Protein AF-A0A1I3RNN0-F1 (afdb_monomer)

InterPro domains:
  IPR003838 ABC3 transporter permease, C-terminal [PF02687] (169-280)
  IPR050250 Macrolide Exporter MacB [PTHR30572] (70-287)

Secondary structure (DSSP, 8-state):
----------HHHHHHHHHHHHGGGHHHHHHHHHHHHHHHHHHHHHHHHHHHHHHHHHHHHHHT-SSEEEETTEEEE----PPP-TT-TTGGGS----HHHHHHHH---S--S-------TTTHHHHHHHHHHHH-SS-GGG-----HHHHHHHHHHHHHHHHHHHHHHHHHHHHHHHHHHHHHHHHHHHHTHHHHHHHHHTT--HHHHHHHHHHHHHHHHHHHHHHHHHHHHHHHHHHHHHTT------HHHHHHHHHHHHHHHHHHHHHHHHHHHT--GGGGTTT-

Sequence (288 aa):
MNSLVPARLRPRDVARVGAAGLRARTSRVVMSALGIAIGIATMISVIGISASGQEQLLRQLDQLGTNLLRVGERWFTVTGILASLPLAPEIDRAALIGFPAARERLGFDGHPTTVYERSSEETVEQVRGMLARTVSPERPHEIAVSRPSDALVARAAAAGTFTNLLLGLGAVALLVGGVGVANTMVISVLERRKEIGLRRALGATRGQIRIQFLTESLLLSVLGGVAGLALGTLVTTGYALSRGWPPTVPTWVLASALAATLAVGAIAGIYPAIRASRLAPTVALAAS

Structure (mmCIF, N/CA/C/O backbone):
data_AF-A0A1I3RNN0-F1
#
_entry.id   AF-A0A1I3RNN0-F1
#
loop_
_atom_site.group_PDB
_atom_site.id
_atom_site.type_symbol
_atom_site.label_atom_id
_atom_site.label_alt_id
_atom_site.label_comp_id
_atom_site.label_asym_id
_atom_site.label_entity_id
_ato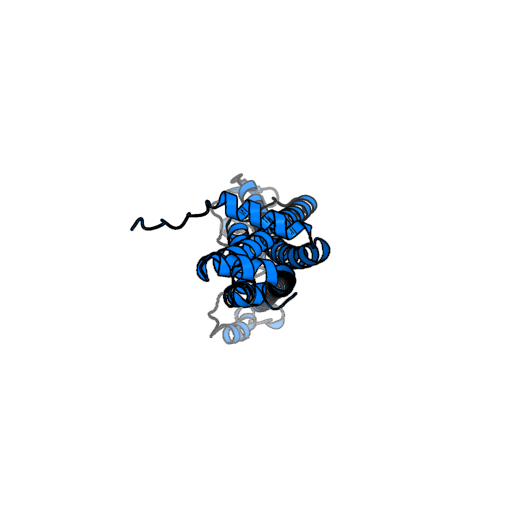m_site.label_seq_id
_atom_site.pdbx_PDB_ins_code
_atom_site.Cartn_x
_atom_site.Cartn_y
_atom_site.Cartn_z
_atom_site.occupancy
_atom_site.B_iso_or_equiv
_atom_site.auth_seq_id
_atom_site.auth_comp_id
_atom_site.auth_asym_id
_atom_site.auth_atom_id
_atom_site.pdbx_PDB_model_num
ATOM 1 N N . MET A 1 1 ? -36.900 -23.599 34.677 1.00 38.97 1 MET A N 1
ATOM 2 C CA . MET A 1 1 ? -35.725 -22.703 34.573 1.00 38.97 1 MET A CA 1
ATOM 3 C C . MET A 1 1 ? -35.471 -22.439 33.093 1.00 38.97 1 MET A C 1
ATOM 5 O O . MET A 1 1 ? -34.849 -23.263 32.441 1.00 38.97 1 MET A O 1
ATOM 9 N N . ASN A 1 2 ? -36.029 -21.358 32.535 1.00 42.91 2 ASN A N 1
ATOM 10 C CA . ASN A 1 2 ? -35.852 -21.028 31.116 1.00 42.91 2 ASN A CA 1
ATOM 11 C C . ASN A 1 2 ? -34.465 -20.416 30.904 1.00 42.91 2 ASN A C 1
ATOM 13 O O . ASN A 1 2 ? -34.183 -19.318 31.380 1.00 42.91 2 ASN A O 1
ATOM 17 N N . SER A 1 3 ? -33.598 -21.137 30.198 1.00 47.94 3 SER A N 1
ATOM 18 C CA . SER A 1 3 ? -32.304 -20.645 29.738 1.00 47.94 3 SER A CA 1
ATOM 19 C C . SER A 1 3 ? -32.516 -19.471 28.780 1.00 47.94 3 SER A C 1
ATOM 21 O O . SER A 1 3 ? -32.981 -19.658 27.654 1.00 47.94 3 SER A O 1
ATOM 23 N N . LEU A 1 4 ? -32.190 -18.257 29.223 1.00 48.03 4 LEU A N 1
ATOM 24 C CA . LEU A 1 4 ? -32.168 -17.076 28.367 1.00 48.03 4 LEU A CA 1
ATOM 25 C C . LEU A 1 4 ? -31.078 -17.265 27.304 1.00 48.03 4 LEU A C 1
ATOM 27 O O . LEU A 1 4 ? -29.883 -17.228 27.596 1.00 48.03 4 LEU A O 1
ATOM 31 N N . VAL A 1 5 ? -31.502 -17.511 26.065 1.00 50.91 5 VAL A N 1
ATOM 32 C CA . VAL A 1 5 ? -30.620 -17.606 24.899 1.00 50.91 5 VAL A CA 1
ATOM 33 C C . VAL A 1 5 ? -29.995 -16.225 24.660 1.00 50.91 5 VAL A C 1
ATOM 35 O O . VAL A 1 5 ? -30.732 -15.244 24.539 1.00 50.91 5 VAL A O 1
ATOM 38 N N . PRO A 1 6 ? -28.657 -16.095 24.589 1.00 52.91 6 PRO A N 1
ATOM 39 C CA . PRO A 1 6 ? -28.023 -14.804 24.367 1.00 52.91 6 PRO A CA 1
ATOM 40 C C . PRO A 1 6 ? -28.416 -14.258 22.991 1.00 52.91 6 PRO A C 1
ATOM 42 O O . PRO A 1 6 ? -28.177 -14.896 21.962 1.00 52.91 6 PRO A O 1
ATOM 45 N N . ALA A 1 7 ? -29.006 -13.062 22.975 1.00 55.00 7 ALA A N 1
ATOM 46 C CA . ALA A 1 7 ? -29.372 -12.357 21.754 1.00 55.00 7 ALA A CA 1
ATOM 47 C C . ALA A 1 7 ? -28.123 -12.138 20.882 1.00 55.00 7 ALA A C 1
ATOM 49 O O . ALA A 1 7 ? -27.203 -11.396 21.239 1.00 55.00 7 ALA A O 1
ATOM 50 N N . ARG A 1 8 ? -28.068 -12.823 19.735 1.00 60.69 8 ARG A N 1
ATOM 51 C CA . ARG A 1 8 ? -27.019 -12.636 18.730 1.00 60.69 8 ARG A CA 1
ATOM 52 C C . ARG A 1 8 ? -27.305 -11.333 17.987 1.00 60.69 8 ARG A C 1
ATOM 54 O O . ARG A 1 8 ? -28.270 -11.251 17.233 1.00 60.69 8 ARG A O 1
ATOM 61 N N . LEU A 1 9 ? -26.480 -10.313 18.212 1.00 54.66 9 LEU A N 1
ATOM 62 C CA . LEU A 1 9 ? -26.554 -9.052 17.471 1.00 54.66 9 LEU A CA 1
ATOM 63 C C . LEU A 1 9 ? -26.269 -9.321 15.988 1.00 54.66 9 LEU A C 1
ATOM 65 O O . LEU A 1 9 ? -25.258 -9.945 15.655 1.00 54.66 9 LEU A O 1
ATOM 69 N N . ARG A 1 10 ? -27.153 -8.866 15.093 1.00 67.81 10 ARG A N 1
ATOM 70 C CA . ARG A 1 10 ? -26.927 -8.994 13.649 1.00 67.81 10 ARG A CA 1
ATOM 71 C C . ARG A 1 10 ? -25.776 -8.060 13.239 1.00 67.81 10 ARG A C 1
ATOM 73 O O . ARG A 1 10 ? -25.676 -6.960 13.782 1.00 67.81 10 ARG A O 1
ATOM 80 N N . PRO A 1 11 ? -24.939 -8.421 12.246 1.00 58.56 11 PRO A N 1
ATOM 81 C CA . PRO A 1 11 ? -23.804 -7.593 11.810 1.00 58.56 11 PRO A CA 1
ATOM 82 C C . PRO A 1 11 ? -24.193 -6.150 11.446 1.00 58.56 11 PRO A C 1
ATOM 84 O O . PRO A 1 11 ? -23.446 -5.208 11.705 1.00 58.56 11 PRO A O 1
ATOM 87 N N . ARG A 1 12 ? -25.405 -5.969 10.901 1.00 65.44 12 ARG A N 1
ATOM 88 C CA . ARG A 1 12 ? -25.975 -4.656 10.570 1.00 65.44 12 ARG A CA 1
ATOM 89 C C . ARG A 1 12 ? -26.273 -3.795 11.803 1.00 65.44 12 ARG A C 1
ATOM 91 O O . ARG A 1 12 ? -26.074 -2.586 11.738 1.00 65.44 12 ARG A O 1
ATOM 98 N N . ASP A 1 13 ? -26.683 -4.394 12.919 1.00 59.12 13 ASP A N 1
ATOM 99 C CA . ASP A 1 13 ? -26.977 -3.665 14.160 1.00 59.12 13 ASP A CA 1
ATOM 100 C C . ASP A 1 13 ? -25.682 -3.190 14.827 1.00 59.12 13 ASP A C 1
ATOM 102 O O . ASP A 1 13 ? -25.599 -2.058 15.301 1.00 59.12 13 ASP A O 1
ATOM 106 N N . VAL A 1 14 ? -24.625 -4.007 14.768 1.00 61.50 14 VAL A N 1
ATOM 107 C CA . VAL A 1 14 ? -23.288 -3.634 15.254 1.00 61.50 14 VAL A CA 1
ATOM 108 C C . VAL A 1 14 ? -22.705 -2.483 14.425 1.00 61.50 14 VAL A C 1
ATOM 110 O O . VAL A 1 14 ? -22.178 -1.527 14.994 1.00 61.50 14 VAL A O 1
ATOM 113 N N . ALA A 1 15 ? -22.867 -2.517 13.097 1.00 62.06 15 ALA A N 1
ATOM 114 C CA . ALA A 1 15 ? -22.421 -1.438 12.215 1.00 62.06 15 ALA A CA 1
ATOM 115 C C . ALA A 1 15 ? -23.160 -0.112 12.477 1.00 62.06 15 ALA A C 1
ATOM 117 O O . ALA A 1 15 ? -22.536 0.949 12.543 1.00 62.06 15 ALA A O 1
ATOM 118 N N . ARG A 1 16 ? -24.484 -0.165 12.683 1.00 61.66 16 ARG A N 1
ATOM 119 C CA . ARG A 1 16 ? -25.310 1.025 12.953 1.00 61.66 16 ARG A CA 1
ATOM 120 C C . ARG A 1 16 ? -24.986 1.656 14.309 1.00 61.66 16 ARG A C 1
ATOM 122 O O . ARG A 1 16 ? -24.914 2.878 14.413 1.00 61.66 16 ARG A O 1
ATOM 129 N N . VAL A 1 17 ? -24.744 0.830 15.329 1.00 57.47 17 VAL A N 1
ATOM 130 C CA . VAL A 1 17 ? -24.348 1.286 16.671 1.00 57.47 17 VAL A CA 1
ATOM 131 C C . VAL A 1 17 ? -22.925 1.855 16.669 1.00 57.47 17 VAL A C 1
ATOM 133 O O . VAL A 1 17 ? -22.689 2.881 17.307 1.00 57.47 17 VAL A O 1
ATOM 136 N N . GLY A 1 18 ? -21.998 1.260 15.910 1.00 54.81 18 GLY A N 1
ATOM 137 C CA . GLY A 1 18 ? -20.637 1.784 15.757 1.00 54.81 18 GLY A CA 1
ATOM 138 C C . GLY A 1 18 ? -20.597 3.153 15.068 1.00 54.81 18 GLY A C 1
ATOM 139 O O . GLY A 1 18 ? -19.879 4.047 15.510 1.00 54.81 18 GLY A O 1
ATOM 140 N N . ALA A 1 19 ? -21.442 3.371 14.054 1.00 60.31 19 ALA A N 1
ATOM 141 C CA . ALA A 1 19 ? -21.542 4.655 13.356 1.00 60.31 19 ALA A CA 1
ATOM 142 C C . ALA A 1 19 ? -22.041 5.809 14.252 1.00 60.31 19 ALA A C 1
ATOM 144 O O . ALA A 1 19 ? -21.630 6.957 14.072 1.00 60.31 19 ALA A O 1
ATOM 145 N N . ALA A 1 20 ? -22.892 5.521 15.244 1.00 55.16 20 ALA A N 1
ATOM 146 C CA . ALA A 1 20 ? -23.376 6.527 16.191 1.00 55.16 20 ALA A CA 1
ATOM 147 C C . ALA A 1 20 ? -22.270 7.030 17.141 1.00 55.16 20 ALA A C 1
ATOM 149 O O . ALA A 1 20 ? -22.260 8.207 17.496 1.00 55.16 20 ALA A O 1
ATOM 150 N N . GLY A 1 21 ? -21.300 6.177 17.498 1.00 52.88 21 GLY A N 1
ATOM 151 C CA . GLY A 1 21 ? -20.154 6.552 18.339 1.00 52.88 21 GLY A CA 1
ATOM 152 C C . GLY A 1 21 ? -19.175 7.525 17.668 1.00 52.88 21 GLY A C 1
ATOM 153 O O . GLY A 1 21 ? -18.476 8.270 18.352 1.00 52.88 21 GLY A O 1
ATOM 154 N N . LEU A 1 22 ? -19.162 7.573 16.331 1.00 57.84 22 LEU A N 1
ATOM 155 C CA . LEU A 1 22 ? -18.221 8.380 15.544 1.00 57.84 22 LEU A CA 1
ATOM 156 C C . LEU A 1 22 ? -18.565 9.872 15.509 1.00 57.84 22 LEU A C 1
ATOM 158 O O . LEU A 1 22 ? -17.667 10.714 15.467 1.00 57.84 22 LEU A O 1
ATOM 162 N N . ARG A 1 23 ? -19.856 10.217 15.563 1.00 57.78 23 ARG A N 1
ATOM 163 C CA . ARG A 1 23 ? -20.327 11.606 15.408 1.00 57.78 23 ARG A CA 1
ATOM 164 C C . ARG A 1 23 ? -19.990 12.518 16.585 1.00 57.78 23 ARG A C 1
ATOM 166 O O . ARG A 1 23 ? -19.973 13.730 16.416 1.00 57.78 23 ARG A O 1
ATOM 173 N N . ALA A 1 24 ? -19.678 11.962 17.752 1.00 54.44 24 ALA A N 1
ATOM 174 C CA . ALA A 1 24 ? -19.327 12.766 18.917 1.00 54.44 24 ALA A CA 1
ATOM 175 C C . ALA A 1 24 ? -17.913 13.379 18.824 1.00 54.44 24 ALA A C 1
ATOM 177 O O . ALA A 1 24 ? -17.597 14.259 19.623 1.00 54.44 24 ALA A O 1
ATOM 178 N N . ARG A 1 25 ? -17.033 12.907 17.910 1.00 64.31 25 ARG A N 1
ATOM 179 C CA . ARG A 1 25 ? -15.594 13.279 17.870 1.00 64.31 25 ARG A CA 1
ATOM 180 C C . ARG A 1 25 ? -14.975 13.342 16.486 1.00 64.31 25 ARG A C 1
ATOM 182 O O . ARG A 1 25 ? -13.910 12.770 16.231 1.00 64.31 25 ARG A O 1
ATOM 189 N N . THR A 1 26 ? -15.616 14.107 15.620 1.00 72.12 26 THR A N 1
ATOM 190 C CA . THR A 1 26 ? -15.237 14.262 14.216 1.00 72.12 26 THR A CA 1
ATOM 191 C C . THR A 1 26 ? -13.752 14.589 14.028 1.00 72.12 26 THR A C 1
ATOM 193 O O . THR A 1 26 ? -13.093 13.918 13.244 1.00 72.12 26 THR A O 1
ATOM 196 N N . SER A 1 27 ? -13.167 15.511 14.800 1.00 77.62 27 SER A N 1
ATOM 197 C CA . SER A 1 27 ? -11.781 15.961 14.573 1.00 77.62 27 SER A CA 1
ATOM 198 C C . SER A 1 27 ? -10.731 14.852 14.736 1.00 77.62 27 SER A C 1
ATOM 200 O O . SER A 1 27 ? -9.813 14.743 13.931 1.00 77.62 27 SER A O 1
ATOM 202 N N . ARG A 1 28 ? -10.866 13.984 15.748 1.00 81.62 28 ARG A N 1
ATOM 203 C CA . ARG A 1 28 ? -9.895 12.896 16.006 1.00 81.62 28 ARG A CA 1
ATOM 204 C C . ARG A 1 28 ? -10.067 11.724 15.046 1.00 81.62 28 ARG A C 1
ATOM 206 O O . ARG A 1 28 ? -9.084 11.134 14.594 1.00 81.62 28 ARG A O 1
ATOM 213 N N . VAL A 1 29 ? -11.324 11.422 14.726 1.00 81.31 29 VAL A N 1
ATOM 214 C CA . VAL A 1 29 ? -11.683 10.413 13.728 1.00 81.31 29 VAL A CA 1
ATOM 215 C C . VAL A 1 29 ? -11.120 10.806 12.367 1.00 81.31 29 VAL A C 1
ATOM 217 O O . VAL A 1 29 ? -10.478 9.982 11.724 1.00 81.31 29 VAL A O 1
ATOM 220 N N . VAL A 1 30 ? -11.277 12.075 11.978 1.00 84.75 30 VAL A N 1
ATOM 221 C CA . VAL A 1 30 ? -10.728 12.614 10.730 1.00 84.75 30 VAL A CA 1
ATOM 222 C C . VAL A 1 30 ? -9.208 12.492 10.706 1.00 84.75 30 VAL A C 1
ATOM 224 O O . VAL A 1 30 ? -8.689 11.931 9.752 1.00 84.75 30 VAL A O 1
ATOM 227 N N . MET A 1 31 ? -8.495 12.910 11.758 1.00 85.50 31 MET A N 1
ATOM 228 C CA . MET A 1 31 ? -7.025 12.809 11.799 1.00 85.50 31 MET A CA 1
ATOM 229 C C . MET A 1 31 ? -6.520 11.366 11.644 1.00 85.50 31 MET A C 1
ATOM 231 O O . MET A 1 31 ? -5.580 11.110 10.896 1.00 85.50 31 MET A O 1
ATOM 235 N N . SER A 1 32 ? -7.169 10.411 12.315 1.00 87.75 32 SER A N 1
ATOM 236 C CA . SER A 1 32 ? -6.792 8.992 12.240 1.00 87.75 32 SER A CA 1
ATOM 237 C C . SER A 1 32 ? -7.094 8.398 10.861 1.00 87.75 32 SER A C 1
ATOM 239 O O . SER A 1 32 ? -6.265 7.692 10.286 1.00 87.75 32 SER A O 1
ATOM 241 N N . ALA A 1 33 ? -8.267 8.721 10.308 1.00 89.19 33 ALA A N 1
ATOM 242 C CA . ALA A 1 33 ? -8.666 8.304 8.970 1.00 89.19 33 ALA A CA 1
ATOM 243 C C . ALA A 1 33 ? -7.753 8.905 7.893 1.00 89.19 33 ALA A C 1
ATOM 245 O O . ALA A 1 33 ? -7.438 8.213 6.930 1.00 89.19 33 ALA A O 1
ATOM 246 N N . LEU A 1 34 ? -7.281 10.143 8.078 1.00 90.81 34 LEU A N 1
ATOM 247 C CA . LEU A 1 34 ? -6.359 10.813 7.163 1.00 90.81 34 LEU A CA 1
ATOM 248 C C . LEU A 1 34 ? -5.018 10.075 7.081 1.00 90.81 34 LEU A C 1
ATOM 250 O O . LEU A 1 34 ? -4.527 9.837 5.984 1.00 90.81 34 LEU A O 1
ATOM 254 N N . GLY A 1 35 ? -4.452 9.659 8.221 1.00 91.75 35 GLY A N 1
ATOM 255 C CA . GLY A 1 35 ? -3.200 8.891 8.246 1.00 91.75 35 GLY A CA 1
ATOM 256 C C . GLY A 1 35 ? -3.310 7.563 7.492 1.00 91.75 35 GLY A C 1
ATOM 257 O O . GLY A 1 35 ? -2.462 7.248 6.657 1.00 91.75 35 GLY A O 1
ATOM 258 N N . ILE A 1 36 ? -4.407 6.828 7.711 1.00 95.00 36 ILE A N 1
ATOM 259 C CA . ILE A 1 36 ? -4.695 5.589 6.970 1.00 95.00 36 ILE A CA 1
ATOM 260 C C . ILE A 1 36 ? -4.871 5.886 5.476 1.00 95.00 36 ILE A C 1
ATOM 262 O O . ILE A 1 36 ? -4.270 5.211 4.641 1.00 95.00 36 ILE A O 1
ATOM 266 N N . ALA A 1 37 ? -5.660 6.908 5.139 1.00 95.75 37 ALA A N 1
ATOM 267 C CA . ALA A 1 37 ? -5.951 7.270 3.760 1.00 95.75 37 ALA A CA 1
ATOM 268 C C . ALA A 1 37 ? -4.683 7.657 2.992 1.00 95.75 37 ALA A C 1
ATOM 270 O O . ALA A 1 37 ? -4.477 7.171 1.885 1.00 95.75 37 ALA A O 1
ATOM 271 N N . ILE A 1 38 ? -3.808 8.472 3.589 1.00 95.00 38 ILE A N 1
ATOM 272 C CA . ILE A 1 38 ? -2.539 8.894 2.983 1.00 95.00 38 ILE A CA 1
ATOM 273 C C . ILE A 1 38 ? -1.614 7.691 2.781 1.00 95.00 38 ILE A C 1
ATOM 275 O O . ILE A 1 38 ? -1.051 7.531 1.697 1.00 95.00 38 ILE A O 1
ATOM 279 N N . GLY A 1 39 ? -1.479 6.819 3.787 1.00 95.38 39 GLY A N 1
ATOM 280 C CA . GLY A 1 39 ? -0.629 5.631 3.683 1.00 95.38 39 GLY A CA 1
ATOM 281 C C . GLY A 1 39 ? -1.069 4.683 2.565 1.00 95.38 39 GLY A C 1
ATOM 282 O O . GLY A 1 39 ? -0.257 4.284 1.729 1.00 95.38 39 GLY A O 1
ATOM 283 N N . ILE A 1 40 ? -2.372 4.400 2.483 1.00 96.69 40 ILE A N 1
ATOM 284 C CA . ILE A 1 40 ? -2.952 3.579 1.412 1.00 96.69 40 ILE A CA 1
ATOM 285 C C . ILE A 1 40 ? -2.850 4.262 0.045 1.00 96.69 40 ILE A C 1
ATOM 287 O O . ILE A 1 40 ? -2.448 3.619 -0.925 1.00 96.69 40 ILE A O 1
ATOM 291 N N . ALA A 1 41 ? -3.164 5.557 -0.042 1.00 96.56 41 ALA A N 1
ATOM 292 C CA . ALA A 1 41 ? -3.080 6.305 -1.292 1.00 96.56 41 ALA A CA 1
ATOM 293 C C . ALA A 1 41 ? -1.651 6.310 -1.848 1.00 96.56 41 ALA A C 1
ATOM 295 O O . ALA A 1 41 ? -1.466 6.152 -3.054 1.00 96.56 41 ALA A O 1
ATOM 296 N N . THR A 1 42 ? -0.650 6.426 -0.970 1.00 95.75 42 THR A N 1
ATOM 297 C CA . THR A 1 42 ? 0.772 6.358 -1.333 1.00 95.75 42 THR A CA 1
ATOM 298 C C . THR A 1 42 ? 1.105 5.001 -1.942 1.00 95.75 42 THR A C 1
ATOM 300 O O . THR A 1 42 ? 1.630 4.941 -3.050 1.00 95.75 42 THR A O 1
ATOM 303 N N . MET A 1 43 ? 0.735 3.907 -1.271 1.00 94.44 43 MET A N 1
ATOM 304 C CA . MET A 1 43 ? 1.007 2.554 -1.760 1.00 94.44 43 MET A CA 1
ATOM 305 C C . MET A 1 43 ? 0.367 2.290 -3.131 1.00 94.44 43 MET A C 1
ATOM 307 O O . MET A 1 43 ? 1.030 1.788 -4.039 1.00 94.44 43 MET A O 1
ATOM 311 N N . ILE A 1 44 ? -0.904 2.668 -3.297 1.00 95.62 44 ILE A N 1
ATOM 312 C CA . ILE A 1 44 ? -1.629 2.501 -4.563 1.00 95.62 44 ILE A CA 1
ATOM 313 C C . ILE A 1 44 ? -0.997 3.346 -5.664 1.00 95.62 44 ILE A C 1
ATOM 315 O O . ILE A 1 44 ? -0.800 2.839 -6.763 1.00 95.62 44 ILE A O 1
ATOM 319 N N . SER A 1 45 ? -0.646 4.601 -5.370 1.00 94.62 45 SER A N 1
ATOM 320 C CA . SER A 1 45 ? -0.061 5.508 -6.362 1.00 94.62 45 SER A CA 1
ATOM 321 C C . SER A 1 45 ? 1.283 5.000 -6.866 1.00 94.62 45 SER A C 1
ATOM 323 O O . SER A 1 45 ? 1.510 4.958 -8.069 1.00 94.62 45 SER A O 1
ATOM 325 N N . VAL A 1 46 ? 2.157 4.547 -5.966 1.00 92.31 46 VAL A N 1
ATOM 326 C CA . VAL A 1 46 ? 3.485 4.034 -6.332 1.00 92.31 46 VAL A CA 1
ATOM 327 C C . VAL A 1 46 ? 3.372 2.821 -7.254 1.00 92.31 46 VAL A C 1
ATOM 329 O O . VAL A 1 46 ? 3.988 2.788 -8.319 1.00 92.31 46 VAL A O 1
ATOM 332 N N . ILE A 1 47 ? 2.560 1.832 -6.872 1.00 91.69 47 ILE A N 1
ATOM 333 C CA . ILE A 1 47 ? 2.450 0.586 -7.639 1.00 91.69 47 ILE A CA 1
ATOM 334 C C . ILE A 1 47 ? 1.633 0.803 -8.919 1.00 91.69 47 ILE A C 1
ATOM 336 O O . ILE A 1 47 ? 2.002 0.302 -9.977 1.00 91.69 47 ILE A O 1
ATOM 340 N N . GLY A 1 48 ? 0.549 1.574 -8.848 1.00 91.44 48 GLY A N 1
ATOM 341 C CA . GLY A 1 48 ? -0.327 1.853 -9.982 1.00 91.44 48 GLY A CA 1
ATOM 342 C C . GLY A 1 48 ? 0.343 2.694 -11.069 1.00 91.44 48 GLY A C 1
ATOM 343 O O . GLY A 1 48 ? 0.184 2.398 -12.252 1.00 91.44 48 GLY A O 1
ATOM 344 N N . ILE A 1 49 ? 1.155 3.694 -10.703 1.00 89.50 49 ILE A N 1
ATOM 345 C CA . ILE A 1 49 ? 1.934 4.471 -11.681 1.00 89.50 49 ILE A CA 1
ATOM 346 C C . ILE A 1 49 ? 2.968 3.574 -12.372 1.00 89.50 49 ILE A C 1
ATOM 348 O O . ILE A 1 49 ? 3.109 3.637 -13.593 1.00 89.50 49 ILE A O 1
ATOM 352 N N . SER A 1 50 ? 3.648 2.707 -11.613 1.00 86.75 50 SER A N 1
ATOM 353 C CA . SER A 1 50 ? 4.602 1.738 -12.166 1.00 86.75 50 SER A CA 1
ATOM 354 C C . SER A 1 50 ? 3.926 0.768 -13.148 1.00 86.75 50 SER A C 1
ATOM 356 O O . SER A 1 50 ? 4.381 0.617 -14.282 1.00 86.75 50 SER A O 1
ATOM 358 N N . ALA A 1 51 ? 2.780 0.195 -12.762 1.00 87.94 51 ALA A N 1
ATOM 359 C CA . ALA A 1 51 ? 1.996 -0.707 -13.607 1.00 87.94 51 ALA A CA 1
ATOM 360 C C . ALA A 1 51 ? 1.471 -0.016 -14.878 1.00 87.94 51 ALA A C 1
ATOM 362 O O . ALA A 1 51 ? 1.556 -0.573 -15.968 1.00 87.94 51 ALA A O 1
ATOM 363 N N . SER A 1 52 ? 0.992 1.226 -14.760 1.00 86.88 52 SER A N 1
ATOM 364 C CA . SER A 1 52 ? 0.527 2.023 -15.906 1.00 86.88 52 SER A CA 1
ATOM 365 C C . SER A 1 52 ? 1.653 2.301 -16.911 1.00 86.88 52 SER A C 1
ATOM 367 O O . SER A 1 52 ? 1.426 2.276 -18.120 1.00 86.88 52 SER A O 1
ATOM 369 N N . GLY A 1 53 ? 2.879 2.533 -16.429 1.00 83.31 53 GLY A N 1
ATOM 370 C CA . GLY A 1 53 ? 4.053 2.700 -17.289 1.00 83.31 53 GLY A CA 1
ATOM 371 C C . GLY A 1 53 ? 4.433 1.419 -18.040 1.00 83.31 53 GLY A C 1
ATOM 372 O O . GLY A 1 53 ? 4.784 1.482 -19.217 1.00 83.31 53 GLY A O 1
ATOM 373 N N . GLN A 1 54 ? 4.322 0.257 -17.391 1.00 82.69 54 GLN A N 1
ATOM 374 C CA . GLN A 1 54 ? 4.556 -1.045 -18.028 1.00 82.69 54 GLN A CA 1
ATOM 375 C C . GLN A 1 54 ? 3.494 -1.363 -19.088 1.00 82.69 54 GLN A C 1
ATOM 377 O O . GLN A 1 54 ? 3.831 -1.771 -20.194 1.00 82.69 54 GLN A O 1
ATOM 382 N N . GLU A 1 55 ? 2.221 -1.112 -18.792 1.00 83.56 55 GLU A N 1
ATOM 383 C CA . GLU A 1 55 ? 1.120 -1.290 -19.746 1.00 83.56 55 GLU A CA 1
ATOM 384 C C . GLU A 1 55 ? 1.257 -0.399 -20.983 1.00 83.56 55 GLU A C 1
ATOM 386 O O . GLU A 1 55 ? 0.970 -0.837 -22.095 1.00 83.56 55 GLU A O 1
ATOM 391 N N . GLN A 1 56 ? 1.744 0.837 -20.831 1.00 85.56 56 GLN A N 1
ATOM 392 C CA . GLN A 1 56 ? 2.030 1.691 -21.987 1.00 85.56 56 GLN A CA 1
ATOM 393 C C . GLN A 1 56 ? 3.059 1.051 -22.921 1.00 85.56 56 GLN A C 1
ATOM 395 O O . GLN A 1 56 ? 2.897 1.103 -24.140 1.00 85.56 56 GLN A O 1
ATOM 400 N N . LEU A 1 57 ? 4.114 0.463 -22.352 1.00 79.50 57 LEU A N 1
ATOM 401 C CA . LEU A 1 57 ? 5.141 -0.231 -23.120 1.00 79.5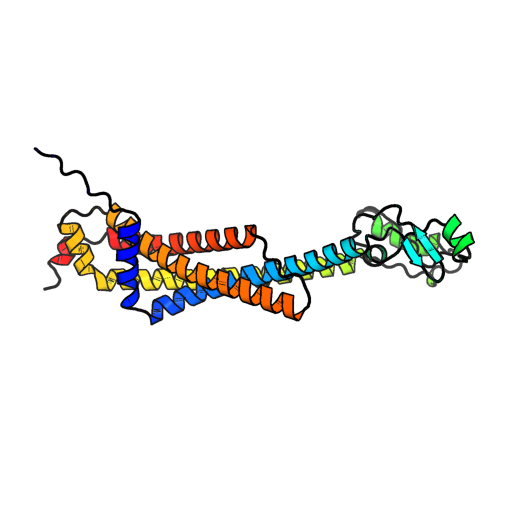0 57 LEU A CA 1
ATOM 402 C C . LEU A 1 57 ? 4.540 -1.430 -23.861 1.00 79.50 57 LEU A C 1
ATOM 404 O O . LEU A 1 57 ? 4.759 -1.572 -25.058 1.00 79.50 57 LEU A O 1
ATOM 408 N N . LEU A 1 58 ? 3.737 -2.249 -23.177 1.00 79.19 58 LEU A N 1
ATOM 409 C CA . LEU A 1 58 ? 3.069 -3.401 -23.788 1.00 79.19 58 LEU A CA 1
ATOM 410 C C . LEU A 1 58 ? 2.143 -2.983 -24.936 1.00 79.19 58 LEU A C 1
ATOM 412 O O . LEU A 1 58 ? 2.212 -3.553 -26.018 1.00 79.19 58 LEU A O 1
ATOM 416 N N . ARG A 1 59 ? 1.351 -1.920 -24.760 1.00 80.06 59 ARG A N 1
ATOM 417 C CA . ARG A 1 59 ? 0.491 -1.397 -25.833 1.00 80.06 59 ARG A CA 1
ATOM 418 C C . ARG A 1 59 ? 1.274 -0.877 -27.029 1.00 80.06 59 ARG A C 1
ATOM 420 O O . ARG A 1 59 ? 0.817 -1.030 -28.157 1.00 80.06 59 ARG A O 1
ATOM 427 N N . GLN A 1 60 ? 2.429 -0.252 -26.800 1.00 75.31 60 GLN A N 1
ATOM 428 C CA . GLN A 1 60 ? 3.315 0.146 -27.894 1.00 75.31 60 GLN A CA 1
ATOM 429 C C . GLN A 1 60 ? 3.824 -1.073 -28.667 1.00 75.31 60 GLN A C 1
ATOM 431 O O . GLN A 1 60 ? 3.898 -1.009 -29.890 1.00 75.31 60 GLN A O 1
ATOM 436 N N . LEU A 1 61 ? 4.119 -2.181 -27.981 1.00 68.44 61 LEU A N 1
ATOM 437 C CA . LEU A 1 61 ? 4.509 -3.436 -28.626 1.00 68.44 61 LEU A CA 1
ATOM 438 C C . LEU A 1 61 ? 3.353 -4.053 -29.429 1.00 68.44 61 LEU A C 1
ATOM 440 O O . LEU A 1 61 ? 3.558 -4.430 -30.579 1.00 68.44 61 LEU A O 1
ATOM 444 N N . ASP A 1 62 ? 2.134 -4.078 -28.886 1.00 70.69 62 ASP A N 1
ATOM 445 C CA . ASP A 1 62 ? 0.954 -4.623 -29.577 1.00 70.69 62 ASP A CA 1
ATOM 446 C C . ASP A 1 62 ? 0.560 -3.805 -30.821 1.00 70.69 62 ASP A C 1
ATOM 448 O O . ASP A 1 62 ? 0.143 -4.356 -31.842 1.00 70.69 62 ASP A O 1
ATOM 452 N N . GLN A 1 63 ? 0.721 -2.478 -30.773 1.00 69.38 63 GLN A N 1
ATOM 453 C CA . GLN A 1 63 ? 0.442 -1.589 -31.909 1.00 69.38 63 GLN A CA 1
ATOM 454 C C . GLN A 1 63 ? 1.410 -1.777 -33.084 1.00 69.38 63 GLN A C 1
ATOM 456 O O . GLN A 1 63 ? 1.071 -1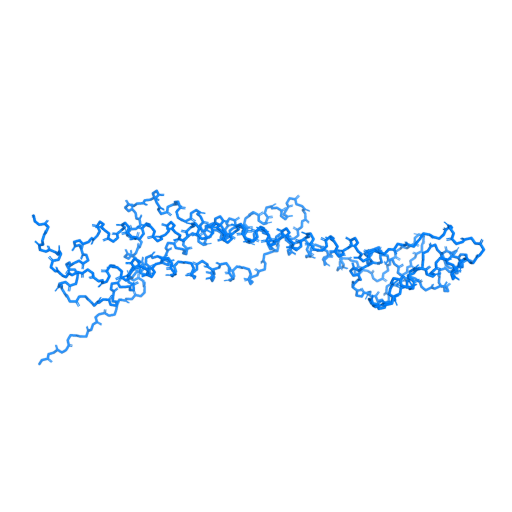.420 -34.212 1.00 69.38 63 GLN A O 1
ATOM 461 N N . LEU A 1 64 ? 2.583 -2.378 -32.859 1.00 66.19 64 LEU A N 1
ATOM 462 C CA . LEU A 1 64 ? 3.516 -2.745 -33.927 1.00 66.19 64 LEU A CA 1
ATOM 463 C C . LEU A 1 64 ? 3.044 -3.970 -34.736 1.00 66.19 64 LEU A C 1
ATOM 465 O O . LEU A 1 64 ? 3.750 -4.387 -35.648 1.00 66.19 64 LEU A O 1
ATOM 469 N N . GLY A 1 65 ? 1.844 -4.508 -34.470 1.00 54.66 65 GLY A N 1
ATOM 470 C CA . GLY A 1 65 ? 1.210 -5.671 -35.112 1.00 54.66 65 GLY A CA 1
ATOM 471 C C . GLY A 1 65 ? 0.960 -5.614 -36.629 1.00 54.66 65 GLY A C 1
ATOM 472 O O . GLY A 1 65 ? 0.195 -6.422 -37.151 1.00 54.66 65 GLY A O 1
ATOM 473 N N . THR A 1 66 ? 1.606 -4.715 -37.372 1.00 57.62 66 THR A N 1
ATOM 474 C CA . THR A 1 66 ? 1.831 -4.955 -38.800 1.00 57.62 66 THR A CA 1
ATOM 475 C C . THR A 1 66 ? 3.149 -5.694 -38.904 1.00 57.62 66 THR A C 1
ATOM 477 O O . THR A 1 66 ? 4.202 -5.127 -38.633 1.00 57.62 66 THR A O 1
ATOM 480 N N . ASN A 1 67 ? 3.115 -6.949 -39.343 1.00 66.56 67 ASN A N 1
ATOM 481 C CA . ASN A 1 67 ? 4.313 -7.772 -39.519 1.00 66.56 67 ASN A CA 1
ATOM 482 C C . ASN A 1 67 ? 5.300 -7.190 -40.549 1.00 66.56 67 ASN A C 1
ATOM 484 O O . ASN A 1 67 ? 6.208 -7.905 -40.932 1.00 66.56 67 ASN A O 1
ATOM 488 N N . LEU A 1 68 ? 5.128 -5.953 -41.029 1.00 69.50 68 LEU A N 1
ATOM 489 C CA . LEU A 1 68 ? 6.004 -5.231 -41.939 1.00 69.50 68 LEU A CA 1
ATOM 490 C C . LEU A 1 68 ? 6.524 -3.958 -41.262 1.00 69.50 68 LEU A C 1
ATOM 492 O O . LEU A 1 68 ? 5.775 -3.010 -41.034 1.00 69.50 68 LEU A O 1
ATOM 496 N N . LEU A 1 69 ? 7.827 -3.920 -40.997 1.00 77.69 69 LEU A N 1
ATOM 497 C CA . LEU A 1 69 ? 8.543 -2.735 -40.534 1.00 77.69 69 LEU A CA 1
ATOM 498 C C . LEU A 1 69 ? 9.334 -2.132 -41.692 1.00 77.69 69 LEU A C 1
ATOM 500 O O . LEU A 1 69 ? 9.954 -2.851 -42.479 1.00 77.69 69 LEU A O 1
ATOM 504 N N . ARG A 1 70 ? 9.334 -0.803 -41.797 1.00 82.44 70 ARG A N 1
ATOM 505 C CA . ARG A 1 70 ? 10.165 -0.097 -42.773 1.00 82.44 70 ARG A CA 1
ATOM 506 C C . ARG A 1 70 ? 11.505 0.264 -42.140 1.00 82.44 70 ARG A C 1
ATOM 508 O O . ARG A 1 70 ? 11.540 0.997 -41.156 1.00 82.44 70 ARG A O 1
ATOM 515 N N . VAL A 1 71 ? 12.595 -0.226 -42.723 1.00 82.44 71 VAL A N 1
ATOM 516 C CA . VAL A 1 71 ? 13.972 0.095 -42.323 1.00 82.44 71 VAL A CA 1
ATOM 517 C C . VAL A 1 71 ? 14.650 0.777 -43.509 1.00 82.44 71 VAL A C 1
ATOM 519 O O . VAL A 1 71 ? 14.830 0.168 -44.566 1.00 82.44 71 VAL A O 1
ATOM 522 N N . GLY A 1 72 ? 14.968 2.065 -43.358 1.00 81.12 72 GLY A N 1
ATOM 523 C CA . GLY A 1 72 ? 15.347 2.923 -44.485 1.00 81.12 72 GLY A CA 1
ATOM 524 C C . GLY A 1 72 ? 14.202 3.040 -45.497 1.00 81.12 72 GLY A C 1
ATOM 525 O O . GLY A 1 72 ? 13.071 3.340 -45.123 1.00 81.12 72 GLY A O 1
ATOM 526 N N . GLU A 1 73 ? 14.485 2.738 -46.764 1.00 82.88 73 GLU A N 1
ATOM 527 C CA . GLU A 1 73 ? 13.508 2.752 -47.869 1.00 82.88 73 GLU A CA 1
ATOM 528 C C . GLU A 1 73 ? 12.890 1.371 -48.163 1.00 82.88 73 GLU A C 1
ATOM 530 O O . GLU A 1 73 ? 12.207 1.185 -49.169 1.00 82.88 73 GLU A O 1
ATOM 535 N N . ARG A 1 74 ? 13.142 0.360 -47.317 1.00 86.25 74 ARG A N 1
ATOM 536 C CA . ARG A 1 74 ? 12.738 -1.029 -47.587 1.00 86.25 74 ARG A CA 1
ATOM 537 C C . ARG A 1 74 ? 11.817 -1.586 -46.511 1.00 86.25 74 ARG A C 1
ATOM 539 O O . ARG A 1 74 ? 11.972 -1.301 -45.327 1.00 86.25 74 ARG A O 1
ATOM 546 N N . TRP A 1 75 ? 10.880 -2.424 -46.940 1.00 86.25 75 TRP A N 1
ATOM 547 C CA . TRP A 1 75 ? 9.973 -3.160 -46.064 1.00 86.25 75 TRP A CA 1
ATOM 548 C C . TRP A 1 75 ? 10.576 -4.507 -45.663 1.00 86.25 75 TRP A C 1
ATOM 550 O O . TRP A 1 75 ? 11.106 -5.234 -46.504 1.00 86.25 75 TRP A O 1
ATOM 560 N N . PHE A 1 76 ? 10.471 -4.844 -44.380 1.00 86.38 76 PHE A N 1
ATOM 561 C CA . PHE A 1 76 ? 10.947 -6.091 -43.790 1.00 86.38 76 PHE A CA 1
ATOM 562 C C . PHE A 1 76 ? 9.840 -6.760 -42.997 1.00 86.38 76 PHE A C 1
ATOM 564 O O . PHE A 1 76 ? 9.125 -6.086 -42.260 1.00 86.38 76 PHE A O 1
ATOM 571 N N . THR A 1 77 ? 9.742 -8.085 -43.100 1.00 86.88 77 THR A N 1
ATOM 572 C CA . THR A 1 77 ? 8.780 -8.850 -42.310 1.00 86.88 77 THR A CA 1
ATOM 573 C C . THR A 1 77 ? 9.344 -9.201 -40.936 1.00 86.88 77 THR A C 1
ATOM 575 O O . THR A 1 77 ? 10.455 -9.723 -40.845 1.00 86.88 77 THR A O 1
ATOM 578 N N . VAL A 1 78 ? 8.576 -8.968 -39.873 1.00 86.31 78 VAL A N 1
ATOM 579 C CA . VAL A 1 78 ? 8.910 -9.402 -38.511 1.00 86.31 78 VAL A CA 1
ATOM 580 C C . VAL A 1 78 ? 8.698 -10.911 -38.408 1.00 86.31 78 VAL A C 1
ATOM 582 O O . VAL A 1 78 ? 7.575 -11.396 -38.522 1.00 86.31 78 VAL A O 1
ATOM 585 N N . THR A 1 79 ? 9.780 -11.664 -38.213 1.00 86.31 79 THR A N 1
ATOM 586 C CA . THR A 1 79 ? 9.748 -13.133 -38.074 1.00 86.31 79 THR A CA 1
ATOM 587 C C . THR A 1 79 ? 9.636 -13.598 -36.624 1.00 86.31 79 THR A C 1
ATOM 589 O O . THR A 1 79 ? 9.234 -14.731 -36.373 1.00 86.31 79 THR A O 1
ATOM 592 N N . GLY A 1 80 ? 9.978 -12.736 -35.666 1.00 81.38 80 GLY A N 1
ATOM 593 C CA . GLY A 1 80 ? 9.909 -13.019 -34.240 1.00 81.38 80 GLY A CA 1
ATOM 594 C C . GLY A 1 80 ? 10.285 -11.799 -33.406 1.00 81.38 80 GLY A C 1
ATOM 595 O O . GLY A 1 80 ? 10.892 -10.854 -33.909 1.00 81.38 80 GLY A O 1
ATOM 596 N N . ILE A 1 81 ? 9.914 -11.832 -32.128 1.00 82.56 81 ILE A N 1
ATOM 597 C CA . ILE A 1 81 ? 10.235 -10.798 -31.142 1.00 82.56 81 ILE A CA 1
ATOM 598 C C . ILE A 1 81 ? 11.156 -11.437 -30.106 1.00 82.56 81 ILE A C 1
ATOM 600 O O . ILE A 1 81 ? 10.830 -12.479 -29.535 1.00 82.56 81 ILE A O 1
ATOM 604 N N . LEU A 1 82 ? 12.328 -10.837 -29.899 1.00 81.12 82 LEU A N 1
ATOM 605 C CA . LEU A 1 82 ? 13.280 -11.302 -28.898 1.00 81.12 82 LEU A CA 1
ATOM 606 C C . LEU A 1 82 ? 12.736 -11.002 -27.492 1.00 81.12 82 LEU A C 1
ATOM 608 O O . LEU A 1 82 ? 12.169 -9.936 -27.259 1.00 81.12 82 LEU A O 1
ATOM 612 N N . ALA A 1 83 ? 12.916 -11.929 -26.548 1.00 78.06 83 ALA A N 1
ATOM 613 C CA . ALA A 1 83 ? 12.631 -11.648 -25.143 1.00 78.06 83 ALA A CA 1
ATOM 614 C C . ALA A 1 83 ? 13.538 -10.510 -24.639 1.00 78.06 83 ALA A C 1
ATOM 616 O O . ALA A 1 83 ? 14.709 -10.460 -25.015 1.00 78.06 83 ALA A O 1
ATOM 617 N N . SER A 1 84 ? 13.000 -9.626 -23.790 1.00 75.88 84 SER A N 1
ATOM 618 C CA . SER A 1 84 ? 13.730 -8.450 -23.290 1.00 75.88 84 SER A CA 1
ATOM 619 C C . SER A 1 84 ? 15.091 -8.837 -22.709 1.00 75.88 84 SER A C 1
ATOM 621 O O . SER A 1 84 ? 15.212 -9.823 -21.972 1.00 75.88 84 SER A O 1
ATOM 623 N N . LEU A 1 85 ? 16.111 -8.049 -23.052 1.00 77.31 85 LEU A N 1
ATOM 624 C CA . LEU A 1 85 ? 17.477 -8.165 -22.563 1.00 77.31 85 LEU A CA 1
ATOM 625 C C . LEU A 1 85 ? 17.762 -6.995 -21.610 1.00 77.31 85 LEU A C 1
ATOM 627 O O . LEU A 1 85 ? 18.248 -5.949 -22.044 1.00 77.31 85 LEU A O 1
ATOM 631 N N . PRO A 1 86 ? 17.560 -7.165 -20.287 1.00 69.62 86 PRO A N 1
ATOM 632 C CA . PRO A 1 86 ? 17.678 -6.070 -19.321 1.00 69.62 86 PRO A CA 1
ATOM 633 C C . PRO A 1 86 ? 19.065 -5.431 -19.283 1.00 69.62 86 PRO A C 1
ATOM 635 O O . PRO A 1 86 ? 19.204 -4.305 -18.822 1.00 69.62 86 PRO A O 1
ATOM 638 N N . LEU A 1 87 ? 20.085 -6.171 -19.730 1.00 73.56 87 LEU A N 1
ATOM 639 C CA . LEU A 1 87 ? 21.488 -5.764 -19.761 1.00 73.56 87 LEU A CA 1
ATOM 640 C C . LEU A 1 87 ? 21.902 -5.122 -21.095 1.00 73.56 87 LEU A C 1
ATOM 642 O O . LEU A 1 87 ? 23.049 -4.719 -21.221 1.00 73.56 87 LEU A O 1
ATOM 646 N N . ALA A 1 88 ? 21.011 -5.046 -22.086 1.00 76.25 88 ALA A N 1
ATOM 647 C CA . ALA A 1 88 ? 21.269 -4.427 -23.385 1.00 76.25 88 ALA A CA 1
ATOM 648 C C . ALA A 1 88 ? 19.986 -3.756 -23.926 1.00 76.25 88 ALA A C 1
ATOM 650 O O . ALA A 1 88 ? 19.439 -4.193 -24.940 1.00 76.25 88 ALA A O 1
ATOM 651 N N . PRO A 1 89 ? 19.472 -2.705 -23.258 1.00 73.88 89 PRO A N 1
ATOM 652 C CA . PRO A 1 89 ? 18.215 -2.047 -23.623 1.00 73.88 89 PRO A CA 1
ATOM 653 C C . PRO A 1 89 ? 18.267 -1.362 -24.993 1.00 73.88 89 PRO A C 1
ATOM 655 O O . PRO A 1 89 ? 17.225 -1.040 -25.563 1.00 73.88 89 PRO A O 1
ATOM 658 N N . GLU A 1 90 ? 19.461 -1.132 -25.540 1.00 77.06 90 GLU A N 1
ATOM 659 C CA . GLU A 1 90 ? 19.638 -0.693 -26.921 1.00 77.06 90 GLU A CA 1
ATOM 660 C C . GLU A 1 90 ? 19.162 -1.773 -27.907 1.00 77.06 90 GLU A C 1
ATOM 662 O O . GLU A 1 90 ? 18.579 -1.433 -28.934 1.00 77.06 90 GLU A O 1
ATOM 667 N N . ILE A 1 91 ? 19.334 -3.062 -27.573 1.00 83.44 91 ILE A N 1
ATOM 668 C CA . ILE A 1 91 ? 18.842 -4.194 -28.375 1.00 83.44 91 ILE A CA 1
ATOM 669 C C . ILE A 1 91 ? 17.315 -4.287 -28.302 1.00 83.44 91 ILE A C 1
ATOM 671 O O . ILE A 1 91 ? 16.681 -4.526 -29.326 1.00 83.44 91 ILE A O 1
ATOM 675 N N . ASP A 1 92 ? 16.711 -4.011 -27.141 1.00 76.62 92 ASP A N 1
ATOM 676 C CA . ASP A 1 92 ? 15.246 -3.999 -26.968 1.00 76.62 92 ASP A CA 1
ATOM 677 C C . ASP A 1 92 ? 14.548 -2.954 -27.867 1.00 76.62 92 ASP A C 1
ATOM 679 O O . ASP A 1 92 ? 13.340 -3.021 -28.089 1.00 76.62 92 ASP A O 1
ATOM 683 N N . ARG A 1 93 ? 15.302 -1.979 -28.394 1.00 75.31 93 ARG A N 1
ATOM 684 C CA . ARG A 1 93 ? 14.821 -0.936 -29.315 1.00 75.31 93 ARG A CA 1
ATOM 685 C C . ARG A 1 93 ? 15.378 -1.075 -30.733 1.00 75.31 93 ARG A C 1
ATOM 687 O O . ARG A 1 93 ? 15.165 -0.180 -31.552 1.00 75.31 93 ARG A O 1
ATOM 694 N N . ALA A 1 94 ? 16.095 -2.156 -31.026 1.00 83.56 94 ALA A N 1
ATOM 695 C CA . ALA A 1 94 ? 16.721 -2.395 -32.318 1.00 83.56 94 ALA A CA 1
ATOM 696 C C . ALA A 1 94 ? 15.952 -3.441 -33.134 1.00 83.56 94 ALA A C 1
ATOM 698 O O . ALA A 1 94 ? 15.383 -4.392 -32.603 1.00 83.56 94 ALA A O 1
ATOM 699 N N . ALA A 1 95 ? 15.989 -3.295 -34.458 1.00 86.12 95 ALA A N 1
ATOM 700 C CA . ALA A 1 95 ? 15.586 -4.357 -35.370 1.00 86.12 95 ALA A CA 1
ATOM 701 C C . ALA A 1 95 ? 16.796 -5.255 -35.660 1.00 86.12 95 ALA A C 1
ATOM 703 O O . ALA A 1 95 ? 17.819 -4.781 -36.157 1.00 86.12 95 ALA A O 1
ATOM 704 N N . LEU A 1 96 ? 16.680 -6.552 -35.368 1.00 88.38 96 LEU A N 1
ATOM 705 C CA . LEU A 1 96 ? 17.729 -7.526 -35.663 1.00 88.38 96 LEU A CA 1
ATOM 706 C C . LEU A 1 96 ? 17.545 -8.081 -37.075 1.00 88.38 96 LEU A C 1
ATOM 708 O O . LEU A 1 96 ? 16.532 -8.703 -37.389 1.00 88.38 96 LEU A O 1
ATOM 712 N N . ILE A 1 97 ? 18.543 -7.855 -37.928 1.00 89.56 97 ILE A N 1
ATOM 713 C CA . ILE A 1 97 ? 18.528 -8.263 -39.334 1.00 89.56 97 ILE A CA 1
ATOM 714 C C . ILE A 1 97 ? 19.724 -9.178 -39.581 1.00 89.56 97 ILE A C 1
ATOM 716 O O . ILE A 1 97 ? 20.849 -8.867 -39.198 1.00 89.56 97 ILE A O 1
ATOM 720 N N . GLY A 1 98 ? 19.485 -10.320 -40.225 1.00 89.88 98 GLY A N 1
ATOM 721 C CA . GLY A 1 98 ? 20.554 -11.258 -40.561 1.00 89.88 98 GLY A CA 1
ATOM 722 C C . GLY A 1 98 ? 21.578 -10.650 -41.524 1.00 89.88 98 GLY A C 1
ATOM 723 O O . GLY A 1 98 ? 21.220 -9.901 -42.436 1.00 89.88 98 GLY A O 1
ATOM 724 N N . PHE A 1 99 ? 22.849 -11.031 -41.371 1.00 90.25 99 PHE A N 1
ATOM 725 C CA . PHE A 1 99 ? 23.957 -10.517 -42.186 1.00 90.25 99 PHE A CA 1
ATOM 726 C C . PHE A 1 99 ? 23.742 -10.585 -43.710 1.00 90.25 99 PHE A C 1
ATOM 728 O O . PHE A 1 99 ? 24.060 -9.595 -44.372 1.00 90.25 99 PHE A O 1
ATOM 735 N N . PRO A 1 100 ? 23.185 -11.669 -44.298 1.00 90.81 100 PRO A N 1
ATOM 736 C CA . PRO A 1 100 ? 22.939 -11.710 -45.741 1.00 90.81 100 PRO A CA 1
ATOM 737 C C . PRO A 1 100 ? 21.983 -10.603 -46.204 1.00 90.81 100 PRO A C 1
ATOM 739 O O . PRO A 1 100 ? 22.285 -9.873 -47.146 1.00 90.81 100 PRO A O 1
ATOM 742 N N . ALA A 1 101 ? 20.872 -10.414 -45.484 1.00 90.12 101 ALA A N 1
ATOM 743 C CA . ALA A 1 101 ? 19.889 -9.380 -45.793 1.00 90.12 101 ALA A CA 1
ATOM 744 C C . ALA A 1 101 ? 20.447 -7.970 -45.550 1.00 90.12 101 ALA A C 1
ATOM 746 O O . ALA A 1 101 ? 20.175 -7.065 -46.335 1.00 90.12 101 ALA A O 1
ATOM 747 N N . ALA A 1 102 ? 21.258 -7.782 -44.506 1.00 90.75 102 ALA A N 1
ATOM 748 C CA . ALA A 1 102 ? 21.920 -6.508 -44.245 1.00 90.75 102 ALA A CA 1
ATOM 749 C C . ALA A 1 102 ? 22.889 -6.126 -45.381 1.00 90.75 102 ALA A C 1
ATOM 751 O O . ALA A 1 102 ? 22.893 -4.980 -45.825 1.00 90.75 102 ALA A O 1
ATOM 752 N N . ARG A 1 103 ? 23.660 -7.084 -45.912 1.00 91.12 103 ARG A N 1
ATOM 753 C CA . ARG A 1 103 ? 24.609 -6.840 -47.011 1.00 91.12 103 ARG A CA 1
ATOM 754 C C . ARG A 1 103 ? 23.903 -6.557 -48.335 1.00 91.12 103 ARG A C 1
ATOM 756 O O . ARG A 1 103 ? 24.178 -5.552 -48.977 1.00 91.12 103 ARG A O 1
ATOM 763 N N . GLU A 1 104 ? 22.960 -7.414 -48.721 1.00 90.00 104 GLU A N 1
ATOM 764 C CA . GLU A 1 104 ? 22.263 -7.315 -50.010 1.00 90.00 104 GLU A CA 1
ATOM 765 C C . GLU A 1 104 ? 21.276 -6.137 -50.056 1.00 90.00 104 GLU A C 1
ATOM 767 O O . GLU A 1 104 ? 21.077 -5.514 -51.102 1.00 90.00 104 GLU A O 1
ATOM 772 N N . ARG A 1 105 ? 20.625 -5.827 -48.924 1.00 88.88 105 ARG A N 1
ATOM 773 C CA . ARG A 1 105 ? 19.497 -4.884 -48.898 1.00 88.88 105 ARG A CA 1
ATOM 774 C C . ARG A 1 105 ? 19.764 -3.580 -48.170 1.00 88.88 105 ARG A C 1
ATOM 776 O O . ARG A 1 105 ? 19.095 -2.599 -48.476 1.00 88.88 105 ARG A O 1
ATOM 783 N N . LEU A 1 106 ? 20.708 -3.551 -47.238 1.00 89.12 106 LEU A N 1
ATOM 784 C CA . LEU A 1 106 ? 21.007 -2.360 -46.436 1.00 89.12 106 LEU A CA 1
ATOM 785 C C . LEU A 1 106 ? 22.430 -1.835 -46.651 1.00 89.12 106 LEU A C 1
ATOM 787 O O . LEU A 1 106 ? 22.796 -0.843 -46.034 1.00 89.12 106 LEU A O 1
ATOM 791 N N . GLY A 1 107 ? 23.213 -2.461 -47.538 1.00 89.12 107 GLY A N 1
ATOM 792 C CA . GLY A 1 107 ? 24.568 -2.015 -47.858 1.00 89.12 107 GLY A CA 1
ATOM 793 C C . GLY A 1 107 ? 25.567 -2.220 -46.721 1.00 89.12 107 GLY A C 1
ATOM 794 O O . GLY A 1 107 ? 26.538 -1.478 -46.637 1.00 89.12 107 GLY A O 1
ATOM 795 N N . PHE A 1 108 ? 25.337 -3.197 -45.837 1.00 90.81 108 PHE A N 1
ATOM 796 C CA . PHE A 1 108 ? 26.295 -3.524 -44.782 1.00 90.81 108 PHE A CA 1
ATOM 797 C C . PHE A 1 108 ? 27.624 -3.999 -45.387 1.00 90.81 108 PHE A C 1
ATOM 799 O O . PHE A 1 108 ? 27.666 -5.002 -46.102 1.00 90.81 108 PHE A O 1
ATOM 806 N N . ASP A 1 109 ? 28.701 -3.292 -45.066 1.00 90.69 109 ASP A N 1
ATOM 807 C CA . ASP A 1 109 ? 30.059 -3.493 -45.585 1.00 90.69 109 ASP A CA 1
ATOM 808 C C . ASP A 1 109 ? 30.778 -4.721 -44.999 1.00 90.69 109 ASP A C 1
ATOM 810 O O . ASP A 1 109 ? 31.796 -5.158 -45.528 1.00 90.69 109 ASP A O 1
ATOM 814 N N . GLY A 1 110 ? 30.221 -5.330 -43.948 1.00 87.56 110 GLY A N 1
ATOM 815 C CA . GLY A 1 110 ? 30.822 -6.470 -43.259 1.00 87.56 110 GLY A CA 1
ATOM 816 C C . GLY A 1 110 ? 31.561 -6.101 -41.975 1.00 87.56 110 GLY A C 1
ATOM 817 O O . GLY A 1 110 ? 32.011 -7.011 -41.279 1.00 87.56 110 GLY A O 1
ATOM 818 N N . HIS A 1 111 ? 31.646 -4.816 -41.627 1.00 88.12 111 HIS A N 1
ATOM 819 C CA . HIS A 1 111 ? 32.378 -4.332 -40.463 1.00 88.12 111 HIS A CA 1
ATOM 820 C C . HIS A 1 111 ? 31.409 -3.905 -39.348 1.00 88.12 111 HIS A C 1
ATOM 822 O O . HIS A 1 111 ? 30.782 -2.849 -39.426 1.00 88.12 111 HIS A O 1
ATOM 828 N N . PRO A 1 112 ? 31.230 -4.716 -38.287 1.00 87.75 112 PRO A N 1
ATOM 829 C CA . PRO A 1 112 ? 30.330 -4.360 -37.200 1.00 87.75 112 PRO A CA 1
ATOM 830 C C . PRO A 1 112 ? 30.900 -3.205 -36.368 1.00 87.75 112 PRO A C 1
ATOM 832 O O . PRO A 1 112 ? 32.057 -3.231 -35.957 1.00 87.75 112 PRO A O 1
ATOM 835 N N . THR A 1 113 ? 30.060 -2.221 -36.049 1.00 86.75 113 THR A N 1
ATOM 836 C CA . THR A 1 113 ? 30.424 -1.103 -35.158 1.00 86.75 113 THR A CA 1
ATOM 837 C C . THR A 1 113 ? 30.404 -1.502 -33.680 1.00 86.75 113 THR A C 1
ATOM 839 O O . THR A 1 113 ? 31.049 -0.876 -32.845 1.00 86.75 113 THR A O 1
ATOM 842 N N . THR A 1 114 ? 29.635 -2.531 -33.324 1.00 88.12 114 THR A N 1
ATOM 843 C CA . THR A 1 114 ? 29.480 -2.996 -31.941 1.00 88.12 114 THR A CA 1
ATOM 844 C C . THR A 1 114 ? 29.394 -4.512 -31.922 1.00 88.12 114 THR A C 1
ATOM 846 O O . THR A 1 114 ? 28.658 -5.110 -32.707 1.00 88.12 114 THR A O 1
ATOM 849 N N . VAL A 1 115 ? 30.147 -5.131 -31.015 1.00 88.06 115 VAL A N 1
ATOM 850 C CA . VAL A 1 115 ? 30.149 -6.578 -30.797 1.00 88.06 115 VAL A CA 1
ATOM 851 C C . VAL A 1 115 ? 29.686 -6.838 -29.373 1.00 88.06 115 VAL A C 1
ATOM 853 O O . VAL A 1 115 ? 30.259 -6.307 -28.424 1.00 88.06 115 VAL A O 1
ATOM 856 N N . TYR A 1 116 ? 28.640 -7.648 -29.234 1.00 86.88 116 TYR A N 1
ATOM 857 C CA . TYR A 1 116 ? 28.135 -8.080 -27.937 1.00 86.88 116 TYR A CA 1
ATOM 858 C C . TYR A 1 116 ? 28.770 -9.414 -27.563 1.00 86.88 116 TYR A C 1
ATOM 860 O O . TYR A 1 116 ? 28.729 -10.372 -28.334 1.00 86.88 116 TYR A O 1
ATOM 868 N N . GLU A 1 117 ? 29.329 -9.474 -26.362 1.00 88.25 117 GLU A N 1
ATOM 869 C CA . GLU A 1 117 ? 29.904 -10.678 -25.776 1.00 88.25 117 GLU A CA 1
ATOM 870 C C . GLU A 1 117 ? 29.115 -11.042 -24.512 1.00 88.25 117 GLU A C 1
ATOM 872 O O . GLU A 1 117 ? 28.611 -10.165 -23.804 1.00 88.25 117 GLU A O 1
ATOM 877 N N . ARG A 1 118 ? 28.933 -12.344 -24.269 1.00 86.94 118 ARG A N 1
ATOM 878 C CA . ARG A 1 118 ? 28.245 -12.859 -23.083 1.00 86.94 118 ARG A CA 1
ATOM 879 C C . ARG A 1 118 ? 29.165 -13.831 -22.353 1.00 86.94 118 ARG A C 1
ATOM 881 O O . ARG A 1 118 ? 29.305 -14.977 -22.770 1.00 86.94 118 ARG A O 1
ATOM 888 N N . SER A 1 119 ? 29.665 -13.379 -21.211 1.00 87.75 119 SER A N 1
ATOM 889 C CA . SER A 1 119 ? 30.439 -14.167 -20.252 1.00 87.75 119 SER A CA 1
ATOM 890 C C . SER A 1 119 ? 29.648 -14.457 -18.974 1.00 87.75 119 SER A C 1
ATOM 892 O O . SER A 1 119 ? 28.664 -13.777 -18.671 1.00 87.75 119 SER A O 1
ATOM 894 N N . SER A 1 120 ? 30.081 -15.461 -18.206 1.00 87.06 120 SER A N 1
ATOM 895 C CA . SER A 1 120 ? 29.595 -15.673 -16.837 1.00 87.06 120 SER A CA 1
ATOM 896 C C . SER A 1 120 ? 30.171 -14.614 -15.887 1.00 87.06 120 SER A C 1
ATOM 898 O O . SER A 1 120 ? 31.199 -13.999 -16.177 1.00 87.06 120 SER A O 1
ATOM 900 N N . GLU A 1 121 ? 29.525 -14.397 -14.736 1.00 81.81 121 GLU A N 1
ATOM 901 C CA . GLU A 1 121 ? 29.991 -13.419 -13.736 1.00 81.81 121 GLU A CA 1
ATOM 902 C C . GLU A 1 121 ? 31.420 -13.691 -13.248 1.00 81.81 121 GLU A C 1
ATOM 904 O O . GLU A 1 121 ? 32.157 -12.752 -12.966 1.00 81.81 121 GLU A O 1
ATOM 909 N N . GLU A 1 122 ? 31.827 -14.958 -13.191 1.00 87.81 122 GLU A N 1
ATOM 910 C CA . GLU A 1 122 ? 33.148 -15.360 -12.705 1.00 87.81 122 GLU A CA 1
ATOM 911 C C . GLU A 1 122 ? 34.276 -14.977 -13.676 1.00 87.81 122 GLU A C 1
ATOM 913 O O . GLU A 1 122 ? 35.364 -14.590 -13.251 1.00 87.81 122 GLU A O 1
ATOM 918 N N . THR A 1 123 ? 34.021 -15.030 -14.988 1.00 90.62 123 THR A N 1
ATOM 919 C CA . THR A 1 123 ? 35.047 -14.790 -16.016 1.00 90.62 123 THR A CA 1
ATOM 920 C C . THR A 1 123 ? 34.984 -13.395 -16.628 1.00 90.62 123 THR A C 1
ATOM 922 O O . THR A 1 123 ? 35.919 -13.003 -17.326 1.00 90.62 123 THR A O 1
ATOM 925 N N . VAL A 1 124 ? 33.919 -12.624 -16.376 1.00 87.75 124 VAL A N 1
ATOM 926 C CA . VAL A 1 124 ? 33.641 -11.363 -17.086 1.00 87.75 124 VAL A CA 1
ATOM 927 C C . VAL A 1 124 ? 34.781 -10.347 -16.991 1.00 87.75 124 VAL A C 1
ATOM 929 O O . VAL A 1 124 ? 35.128 -9.735 -17.995 1.00 87.75 124 VAL A O 1
ATOM 932 N N . GLU A 1 125 ? 35.421 -10.193 -15.829 1.00 86.94 125 GLU A N 1
ATOM 933 C CA . GLU A 1 125 ? 36.521 -9.232 -15.656 1.00 86.94 125 GLU A CA 1
ATOM 934 C C . GLU A 1 125 ? 37.787 -9.662 -16.404 1.00 86.94 125 GLU A C 1
ATOM 936 O O . GLU A 1 125 ? 38.464 -8.835 -17.022 1.00 86.94 125 GLU A O 1
ATOM 941 N N . GLN A 1 126 ? 38.077 -10.966 -16.402 1.00 89.00 126 GLN A N 1
ATOM 942 C CA . GLN A 1 126 ? 39.207 -11.525 -17.139 1.00 89.00 126 GLN A CA 1
ATOM 943 C C . GLN A 1 126 ? 38.986 -11.387 -18.647 1.00 89.00 126 GLN A C 1
ATOM 945 O O . GLN A 1 126 ? 39.865 -10.896 -19.356 1.00 89.00 126 GLN A O 1
ATOM 950 N N . VAL A 1 127 ? 37.794 -11.752 -19.132 1.00 90.38 127 VAL A N 1
ATOM 951 C CA . VAL A 1 127 ? 37.418 -11.633 -20.545 1.00 90.38 127 VAL A CA 1
ATOM 952 C C . VAL A 1 127 ? 37.452 -10.169 -20.979 1.00 90.38 127 VAL A C 1
ATOM 954 O O . VAL A 1 127 ? 38.139 -9.848 -21.949 1.00 90.38 127 VAL A O 1
ATOM 957 N N . ARG A 1 128 ? 36.839 -9.253 -20.214 1.00 87.31 128 ARG A N 1
ATOM 958 C CA . ARG A 1 128 ? 36.849 -7.802 -20.480 1.00 87.31 128 ARG A CA 1
ATOM 959 C C . ARG A 1 128 ? 38.264 -7.258 -20.645 1.00 87.31 128 ARG A C 1
ATOM 961 O O . ARG A 1 128 ? 38.519 -6.472 -21.555 1.00 87.31 128 ARG A O 1
ATOM 968 N N . GLY A 1 129 ? 39.188 -7.698 -19.791 1.00 88.31 129 GLY A N 1
ATOM 969 C CA . GLY A 1 129 ? 40.593 -7.305 -19.854 1.00 88.31 129 GLY A CA 1
ATOM 970 C C . GLY A 1 129 ? 41.307 -7.741 -21.135 1.00 88.31 129 GLY A C 1
ATOM 971 O O . GLY A 1 129 ? 42.335 -7.149 -21.468 1.00 88.31 129 GLY A O 1
ATOM 972 N N . MET A 1 130 ? 40.788 -8.744 -21.851 1.00 90.31 130 MET A N 1
ATOM 973 C CA . MET A 1 130 ? 41.368 -9.303 -23.076 1.00 90.31 130 MET A CA 1
ATOM 974 C C . MET A 1 130 ? 40.669 -8.835 -24.360 1.00 90.31 130 MET A C 1
ATOM 976 O O . MET A 1 130 ? 41.349 -8.696 -25.374 1.00 90.31 130 MET A O 1
ATOM 980 N N . LEU A 1 131 ? 39.366 -8.523 -24.319 1.00 91.38 131 LEU A N 1
ATOM 981 C CA . LEU A 1 131 ? 38.536 -8.253 -25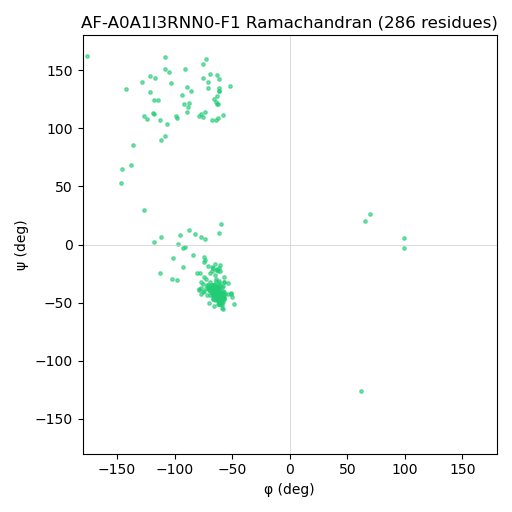.507 1.00 91.38 131 LEU A CA 1
ATOM 982 C C . LEU A 1 131 ? 39.160 -7.270 -26.502 1.00 91.38 131 LEU A C 1
ATOM 984 O O . LEU A 1 131 ? 39.279 -7.591 -27.681 1.00 91.38 131 LEU A O 1
ATOM 988 N N . ALA A 1 132 ? 39.607 -6.101 -26.039 1.00 89.25 132 ALA A N 1
ATOM 989 C CA . ALA A 1 132 ? 40.190 -5.088 -26.919 1.00 89.25 132 ALA A CA 1
ATOM 990 C C . ALA A 1 132 ? 41.422 -5.611 -27.683 1.00 89.25 132 ALA A C 1
ATOM 992 O O . ALA A 1 132 ? 41.555 -5.383 -28.884 1.00 89.25 132 ALA A O 1
ATOM 993 N N . ARG A 1 133 ? 42.290 -6.374 -26.998 1.00 89.81 133 ARG A N 1
ATOM 994 C CA . ARG A 1 133 ? 43.499 -6.975 -27.587 1.00 89.81 133 ARG A CA 1
ATOM 995 C C . ARG A 1 133 ? 43.185 -8.162 -28.494 1.00 89.81 133 ARG A C 1
ATOM 997 O O . ARG A 1 133 ? 43.956 -8.434 -29.404 1.00 89.81 133 ARG A O 1
ATOM 1004 N N . THR A 1 134 ? 42.082 -8.864 -28.251 1.00 89.81 134 THR A N 1
ATOM 1005 C CA . THR A 1 134 ? 41.639 -9.984 -29.089 1.00 89.81 134 THR A CA 1
ATOM 1006 C C . THR A 1 134 ? 40.960 -9.503 -30.371 1.00 89.81 134 THR A C 1
ATOM 1008 O O . THR A 1 134 ? 41.175 -10.093 -31.424 1.00 89.81 134 THR A O 1
ATOM 1011 N N . VAL A 1 135 ? 40.160 -8.435 -30.300 1.00 87.81 135 VAL A N 1
ATOM 1012 C CA . VAL A 1 135 ? 39.414 -7.901 -31.452 1.00 87.81 135 VAL A CA 1
ATOM 1013 C C . VAL A 1 135 ? 40.315 -7.094 -32.388 1.00 87.81 135 VAL A C 1
ATOM 1015 O O . VAL A 1 135 ? 40.216 -7.247 -33.601 1.00 87.81 135 VAL A O 1
ATOM 1018 N N . SER A 1 136 ? 41.204 -6.258 -31.842 1.00 88.00 136 SER A N 1
ATOM 1019 C CA . SER A 1 136 ? 42.158 -5.464 -32.627 1.00 88.00 136 SER A CA 1
ATOM 1020 C C . SER A 1 136 ? 43.547 -5.515 -31.984 1.00 88.00 136 SER A C 1
ATOM 1022 O O . SER A 1 136 ? 43.898 -4.634 -31.197 1.00 88.00 136 SER A O 1
ATOM 1024 N N . PRO A 1 137 ? 44.360 -6.544 -32.295 1.00 87.38 137 PRO A N 1
ATOM 1025 C CA . PRO A 1 137 ? 45.704 -6.682 -31.735 1.00 87.38 137 PRO A CA 1
ATOM 1026 C C . PRO A 1 137 ? 46.626 -5.509 -32.088 1.00 87.38 137 PRO A C 1
ATOM 1028 O O . PRO A 1 137 ? 47.449 -5.105 -31.270 1.00 87.38 137 PRO A O 1
ATOM 1031 N N . GLU A 1 138 ? 46.474 -4.948 -33.292 1.00 88.62 138 GLU A N 1
ATOM 1032 C CA . GLU A 1 138 ? 47.309 -3.847 -33.786 1.00 88.62 138 GLU A CA 1
ATOM 1033 C C . GLU A 1 138 ? 46.954 -2.497 -33.154 1.00 88.62 138 GLU A C 1
ATOM 1035 O O . GLU A 1 138 ? 47.840 -1.671 -32.933 1.00 88.62 138 GLU A O 1
ATOM 1040 N N . ARG A 1 139 ? 45.669 -2.257 -32.847 1.00 88.81 139 ARG A N 1
ATOM 1041 C CA . ARG A 1 139 ? 45.193 -0.999 -32.243 1.00 88.81 139 ARG A CA 1
ATOM 1042 C C . ARG A 1 139 ? 44.162 -1.242 -31.130 1.00 88.81 139 ARG A C 1
ATOM 1044 O O . ARG A 1 139 ? 43.001 -0.858 -31.266 1.00 88.81 139 ARG A O 1
ATOM 1051 N N . PRO A 1 140 ? 44.562 -1.823 -29.981 1.00 85.06 140 PRO A N 1
ATOM 1052 C CA . PRO A 1 140 ? 43.614 -2.165 -28.916 1.00 85.06 140 PRO A CA 1
ATOM 1053 C C . PRO A 1 140 ? 42.948 -0.940 -28.273 1.00 85.06 140 PRO A C 1
ATOM 1055 O O . PRO A 1 140 ? 41.851 -1.035 -27.737 1.00 85.06 140 PRO A O 1
ATOM 1058 N N . HIS A 1 141 ? 43.615 0.215 -28.305 1.00 85.69 141 HIS A N 1
ATOM 1059 C CA . HIS A 1 141 ? 43.145 1.459 -27.689 1.00 85.69 141 HIS A CA 1
ATOM 1060 C C . HIS A 1 141 ? 41.995 2.128 -28.459 1.00 85.69 141 HIS A C 1
ATOM 1062 O O . HIS A 1 141 ? 41.336 3.004 -27.908 1.00 85.69 141 HIS A O 1
ATOM 1068 N N . GLU A 1 142 ? 41.728 1.710 -29.699 1.00 85.56 142 GLU A N 1
ATOM 1069 C CA . GLU A 1 142 ? 40.600 2.202 -30.501 1.00 85.56 142 GLU A CA 1
ATOM 1070 C C . GLU A 1 142 ? 39.285 1.465 -30.183 1.00 85.56 142 GLU A C 1
ATOM 1072 O O . GLU A 1 142 ? 38.215 1.884 -30.619 1.00 85.56 142 GLU A O 1
ATOM 1077 N N . ILE A 1 143 ? 39.341 0.384 -29.394 1.00 86.19 143 ILE A N 1
ATOM 1078 C CA . ILE A 1 143 ? 38.174 -0.423 -29.031 1.00 86.19 143 ILE A CA 1
ATOM 1079 C C . ILE A 1 143 ? 37.650 -0.004 -27.655 1.00 86.19 143 ILE A C 1
ATOM 1081 O O . ILE A 1 143 ? 38.246 -0.299 -26.617 1.00 86.19 143 ILE A O 1
ATOM 1085 N N . ALA A 1 144 ? 36.488 0.647 -27.638 1.00 85.69 144 ALA A N 1
ATOM 1086 C CA . ALA A 1 144 ? 35.782 0.971 -26.405 1.00 85.69 144 ALA A CA 1
ATOM 1087 C C . ALA A 1 144 ? 35.040 -0.264 -25.867 1.00 85.69 144 ALA A C 1
ATOM 1089 O O . ALA A 1 144 ? 34.043 -0.703 -26.438 1.00 85.69 144 ALA A O 1
ATOM 1090 N N . VAL A 1 145 ? 35.508 -0.813 -24.743 1.00 84.81 145 VAL A N 1
ATOM 1091 C CA . VAL A 1 145 ? 34.845 -1.926 -24.046 1.00 84.81 145 VAL A CA 1
ATOM 1092 C C . VAL A 1 145 ? 34.027 -1.363 -22.890 1.00 84.81 145 VAL A C 1
ATOM 1094 O O . VAL A 1 145 ? 34.581 -0.872 -21.907 1.00 84.81 145 VAL A O 1
ATOM 1097 N N . SER A 1 146 ? 32.703 -1.428 -23.001 1.00 80.94 146 SER A N 1
ATOM 1098 C CA . SER A 1 146 ? 31.785 -1.036 -21.934 1.00 80.94 146 SER A CA 1
ATOM 1099 C C . SER A 1 146 ? 31.121 -2.268 -21.319 1.00 80.94 146 SER A C 1
ATOM 1101 O O . SER A 1 146 ? 30.935 -3.287 -21.982 1.00 80.94 146 SER A O 1
ATOM 1103 N N . ARG A 1 147 ? 30.760 -2.176 -20.033 1.00 79.38 147 ARG A N 1
ATOM 1104 C CA . ARG A 1 147 ? 29.938 -3.170 -19.334 1.00 79.38 147 ARG A CA 1
ATOM 1105 C C . ARG A 1 147 ? 28.576 -2.545 -19.018 1.00 79.38 147 ARG A C 1
ATOM 1107 O O . ARG A 1 147 ? 28.414 -1.949 -17.952 1.00 79.38 147 ARG A O 1
ATOM 1114 N N . PRO A 1 148 ? 27.587 -2.661 -19.925 1.00 69.81 148 PRO A N 1
ATOM 1115 C CA . PRO A 1 148 ? 26.259 -2.088 -19.713 1.00 69.81 148 PRO A CA 1
ATOM 1116 C C . PRO A 1 148 ? 25.581 -2.591 -18.430 1.00 69.81 148 PRO A C 1
ATOM 1118 O O . PRO A 1 148 ? 24.798 -1.862 -17.820 1.00 69.81 148 PRO A O 1
ATOM 1121 N N . SER A 1 149 ? 25.917 -3.808 -17.977 1.00 69.31 149 SER A N 1
ATOM 1122 C CA . SER A 1 149 ? 25.309 -4.413 -16.791 1.00 69.31 149 SER A CA 1
ATOM 1123 C C . SER A 1 149 ? 25.487 -3.585 -15.526 1.00 69.31 149 SER A C 1
ATOM 1125 O O . SER A 1 149 ? 24.551 -3.518 -14.746 1.00 69.31 149 SER A O 1
ATOM 1127 N N . ASP A 1 150 ? 26.618 -2.912 -15.318 1.00 71.25 150 ASP A N 1
ATOM 1128 C CA . ASP A 1 150 ? 26.877 -2.241 -14.036 1.00 71.25 150 ASP A CA 1
ATOM 1129 C C . ASP A 1 150 ? 26.038 -0.968 -13.897 1.00 71.25 150 ASP A C 1
ATOM 1131 O O . ASP A 1 150 ? 25.432 -0.722 -12.854 1.00 71.25 150 ASP A O 1
ATOM 1135 N N . ALA A 1 151 ? 25.901 -0.205 -14.985 1.00 70.50 151 ALA A N 1
ATOM 1136 C CA . ALA A 1 151 ? 25.028 0.965 -15.034 1.00 70.50 151 ALA A CA 1
ATOM 1137 C C . ALA A 1 151 ? 23.542 0.582 -14.908 1.00 70.50 151 ALA A C 1
ATOM 1139 O O . ALA A 1 151 ? 22.763 1.287 -14.263 1.00 70.50 151 ALA A O 1
ATOM 1140 N N . LEU A 1 152 ? 23.139 -0.547 -15.498 1.00 67.56 152 LEU A N 1
ATOM 1141 C CA . LEU A 1 152 ? 21.754 -1.020 -15.476 1.00 67.56 152 LEU A CA 1
ATOM 1142 C C . LEU A 1 152 ? 21.388 -1.687 -14.150 1.00 67.56 152 LEU A C 1
ATOM 1144 O O . LEU A 1 152 ? 20.305 -1.425 -13.634 1.00 67.56 152 LEU A O 1
ATOM 1148 N N . VAL A 1 153 ? 22.299 -2.454 -13.549 1.00 70.31 153 VAL A N 1
ATOM 1149 C CA . VAL A 1 153 ? 22.172 -2.975 -12.181 1.00 70.31 153 VAL A CA 1
ATOM 1150 C C . VAL A 1 153 ? 22.103 -1.816 -11.193 1.00 70.31 153 VAL A C 1
ATOM 1152 O O . VAL A 1 153 ? 21.206 -1.802 -10.356 1.00 70.31 153 VAL A O 1
ATOM 1155 N N . ALA A 1 154 ? 22.953 -0.792 -11.329 1.00 74.69 154 ALA A N 1
ATOM 1156 C CA . ALA A 1 154 ? 22.871 0.412 -10.501 1.00 74.69 154 ALA A CA 1
ATOM 1157 C C . ALA A 1 154 ? 21.528 1.146 -10.673 1.00 74.69 154 ALA A C 1
ATOM 1159 O O . ALA A 1 154 ? 20.914 1.550 -9.684 1.00 74.69 154 ALA A O 1
ATOM 1160 N N . ARG A 1 155 ? 21.017 1.273 -11.906 1.00 72.00 155 ARG A N 1
ATOM 1161 C CA . ARG A 1 155 ? 19.712 1.899 -12.180 1.00 72.00 155 ARG A CA 1
ATOM 1162 C C . ARG A 1 155 ? 18.541 1.074 -11.642 1.00 72.00 155 ARG A C 1
ATOM 1164 O O . ARG A 1 155 ? 17.615 1.649 -11.073 1.00 72.00 155 ARG A O 1
ATOM 1171 N N . ALA A 1 156 ? 18.577 -0.247 -11.793 1.00 71.62 156 ALA A N 1
ATOM 1172 C CA . ALA A 1 156 ? 17.568 -1.160 -11.263 1.00 71.62 156 ALA A CA 1
ATOM 1173 C C . ALA A 1 156 ? 17.578 -1.170 -9.726 1.00 71.62 156 ALA A C 1
ATOM 1175 O O . ALA A 1 156 ? 16.520 -1.058 -9.106 1.00 71.62 156 ALA A O 1
ATOM 1176 N N . ALA A 1 157 ? 18.762 -1.204 -9.109 1.00 75.06 157 ALA A N 1
ATOM 1177 C CA . ALA A 1 157 ? 18.933 -1.087 -7.664 1.00 75.06 157 ALA A CA 1
ATOM 1178 C C . ALA A 1 157 ? 18.409 0.260 -7.142 1.00 75.06 157 ALA A C 1
ATOM 1180 O O . ALA A 1 157 ? 17.692 0.297 -6.139 1.00 75.06 157 ALA A O 1
ATOM 1181 N N . ALA A 1 158 ? 18.688 1.362 -7.847 1.00 75.69 158 ALA A N 1
ATOM 1182 C CA . ALA A 1 158 ? 18.157 2.679 -7.507 1.00 75.69 158 ALA A CA 1
ATOM 1183 C C . ALA A 1 158 ? 16.622 2.733 -7.632 1.00 75.69 158 ALA A C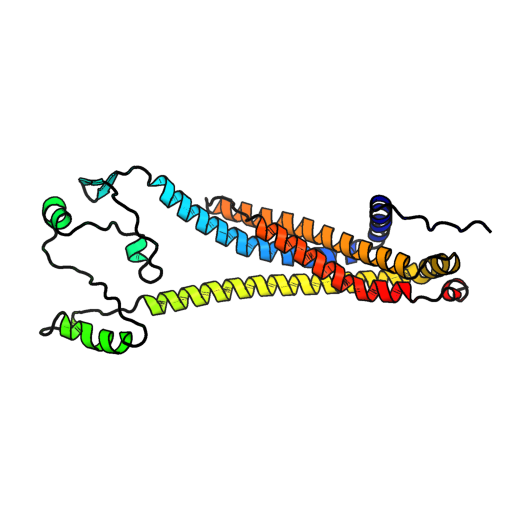 1
ATOM 1185 O O . ALA A 1 158 ? 15.952 3.235 -6.729 1.00 75.69 158 ALA A O 1
ATOM 1186 N N . ALA A 1 159 ? 16.047 2.170 -8.702 1.00 75.31 159 ALA A N 1
ATOM 1187 C CA . ALA A 1 159 ? 14.597 2.124 -8.910 1.00 75.31 159 ALA A CA 1
ATOM 1188 C C . ALA A 1 159 ? 13.873 1.276 -7.845 1.00 75.31 159 ALA A C 1
ATOM 1190 O O . ALA A 1 159 ? 12.839 1.693 -7.310 1.00 75.31 159 ALA A O 1
ATOM 1191 N N . GLY A 1 160 ? 14.436 0.116 -7.487 1.00 79.25 160 GLY A N 1
ATOM 1192 C CA . GLY A 1 160 ? 13.930 -0.727 -6.402 1.00 79.25 160 GLY A CA 1
ATOM 1193 C C . GLY A 1 160 ? 14.025 -0.033 -5.042 1.00 79.25 160 GLY A C 1
ATOM 1194 O O . GLY A 1 160 ? 13.059 -0.022 -4.282 1.00 79.25 160 GLY A O 1
ATOM 1195 N N . THR A 1 161 ? 15.148 0.636 -4.770 1.00 85.19 161 THR A N 1
ATOM 1196 C CA . THR A 1 161 ? 15.343 1.412 -3.535 1.00 85.19 161 THR A CA 1
ATOM 1197 C C . THR A 1 161 ? 14.319 2.536 -3.419 1.00 85.19 161 THR A C 1
ATOM 1199 O O . THR A 1 161 ? 13.672 2.666 -2.384 1.00 85.19 161 THR A O 1
ATOM 1202 N N . PHE A 1 162 ? 14.102 3.311 -4.483 1.00 83.62 162 PHE A N 1
ATOM 1203 C CA . PHE A 1 162 ? 13.122 4.398 -4.484 1.00 83.62 162 PHE A CA 1
ATOM 1204 C C . PHE A 1 162 ? 11.696 3.897 -4.221 1.00 83.62 162 PHE A C 1
ATOM 1206 O O . PHE A 1 162 ? 10.983 4.450 -3.384 1.00 83.62 162 PHE A O 1
ATOM 1213 N N . THR A 1 163 ? 11.303 2.800 -4.875 1.00 85.81 163 THR A N 1
ATOM 1214 C CA . THR A 1 163 ? 10.001 2.154 -4.649 1.00 85.81 163 THR A CA 1
ATOM 1215 C C . THR A 1 163 ? 9.852 1.718 -3.192 1.00 85.81 163 THR A C 1
ATOM 1217 O O . THR A 1 163 ? 8.849 2.032 -2.552 1.00 85.81 163 THR A O 1
ATOM 1220 N N . ASN A 1 164 ? 10.872 1.064 -2.632 1.00 90.38 164 ASN A N 1
ATOM 1221 C CA . ASN A 1 164 ? 10.864 0.607 -1.244 1.00 90.38 164 ASN A CA 1
ATOM 1222 C C . ASN A 1 164 ? 10.812 1.766 -0.241 1.00 90.38 164 ASN A C 1
ATOM 1224 O O . ASN A 1 164 ? 10.131 1.651 0.774 1.00 90.38 164 ASN A O 1
ATOM 1228 N N . LEU A 1 165 ? 11.473 2.893 -0.525 1.00 93.44 165 LEU A N 1
ATOM 1229 C CA . LEU A 1 165 ? 11.398 4.096 0.309 1.00 93.44 165 LEU A CA 1
ATOM 1230 C C . LEU A 1 165 ? 9.979 4.676 0.336 1.00 93.44 165 LEU A C 1
ATOM 1232 O O . LEU A 1 165 ? 9.469 4.992 1.410 1.00 93.44 165 LEU A O 1
ATOM 1236 N N . LEU A 1 166 ? 9.317 4.777 -0.821 1.00 91.12 166 LEU A N 1
ATOM 1237 C CA . LEU A 1 166 ? 7.949 5.297 -0.895 1.00 91.12 166 LEU A CA 1
ATOM 1238 C C . LEU A 1 166 ? 6.928 4.344 -0.264 1.00 91.12 166 LEU A C 1
ATOM 1240 O O . LEU A 1 166 ? 6.030 4.790 0.453 1.00 91.12 166 LEU A O 1
ATOM 1244 N N . LEU A 1 167 ? 7.083 3.033 -0.469 1.00 91.81 167 LEU A N 1
ATOM 1245 C CA . LEU A 1 167 ? 6.281 2.025 0.229 1.00 91.81 167 LEU A CA 1
ATOM 1246 C C . LEU A 1 167 ? 6.521 2.076 1.743 1.00 91.81 167 LEU A C 1
ATOM 1248 O O . LEU A 1 167 ? 5.566 2.003 2.516 1.00 91.81 167 LEU A O 1
ATOM 1252 N N . GLY A 1 168 ? 7.770 2.275 2.170 1.00 94.19 168 GLY A N 1
ATOM 1253 C CA . GLY A 1 168 ? 8.141 2.483 3.567 1.00 94.19 168 GLY A CA 1
ATOM 1254 C C . GLY A 1 168 ? 7.467 3.716 4.170 1.00 94.19 168 GLY A C 1
ATOM 1255 O O . GLY A 1 168 ? 6.897 3.632 5.256 1.00 94.19 168 GLY A O 1
ATOM 1256 N N . LEU A 1 169 ? 7.436 4.839 3.447 1.00 94.06 169 LEU A N 1
ATOM 1257 C CA . LEU A 1 169 ? 6.718 6.043 3.873 1.00 94.06 169 LEU A CA 1
ATOM 1258 C C . LEU A 1 169 ? 5.207 5.790 3.997 1.00 94.06 169 LEU A C 1
ATOM 1260 O O . LEU A 1 169 ? 4.592 6.198 4.983 1.00 94.06 169 LEU A O 1
ATOM 1264 N N . GLY A 1 170 ? 4.618 5.064 3.041 1.00 94.25 170 GLY A N 1
ATOM 1265 C CA . GLY A 1 170 ? 3.224 4.622 3.112 1.00 94.25 170 GLY A CA 1
ATOM 1266 C C . GLY A 1 170 ? 2.944 3.748 4.341 1.00 94.25 170 GLY A C 1
ATOM 1267 O O . GLY A 1 170 ? 1.941 3.949 5.030 1.00 94.25 170 GLY A O 1
ATOM 1268 N N . ALA A 1 171 ? 3.859 2.834 4.675 1.00 94.69 171 ALA A N 1
ATOM 1269 C CA . ALA A 1 171 ? 3.773 1.993 5.867 1.00 94.69 171 ALA A CA 1
ATOM 1270 C C . ALA A 1 171 ? 3.878 2.807 7.170 1.00 94.69 171 ALA A C 1
ATOM 1272 O O . ALA A 1 171 ? 3.113 2.570 8.106 1.00 94.69 171 ALA A O 1
ATOM 1273 N N . VAL A 1 172 ? 4.764 3.807 7.228 1.00 95.56 172 VAL A N 1
ATOM 1274 C CA . VAL A 1 172 ? 4.864 4.729 8.372 1.00 95.56 172 VAL A CA 1
ATOM 1275 C C . VAL A 1 172 ? 3.581 5.550 8.524 1.00 95.56 172 VAL A C 1
ATOM 1277 O O . VAL A 1 172 ? 3.056 5.658 9.631 1.00 95.56 172 VAL A O 1
ATOM 1280 N N . ALA A 1 173 ? 3.021 6.078 7.433 1.00 94.31 173 ALA A N 1
ATOM 1281 C CA . ALA A 1 173 ? 1.752 6.809 7.466 1.00 94.31 173 ALA A CA 1
ATOM 1282 C C . ALA A 1 173 ? 0.587 5.927 7.958 1.00 94.31 173 ALA A C 1
ATOM 1284 O O . ALA A 1 173 ? -0.204 6.359 8.801 1.00 94.31 173 ALA A O 1
ATOM 1285 N N . LEU A 1 174 ? 0.531 4.664 7.515 1.00 94.31 174 LEU A N 1
ATOM 1286 C CA . LEU A 1 174 ? -0.406 3.661 8.031 1.00 94.31 174 LEU A CA 1
ATOM 1287 C C . LEU A 1 174 ? -0.231 3.421 9.534 1.00 94.31 174 LEU A C 1
ATOM 1289 O O . LEU A 1 174 ? -1.225 3.359 10.258 1.00 94.31 174 LEU A O 1
ATOM 1293 N N . LEU A 1 175 ? 1.011 3.312 10.014 1.00 94.56 175 LEU A N 1
ATOM 1294 C CA . LEU A 1 175 ? 1.317 3.136 11.434 1.00 94.56 175 LEU A CA 1
ATOM 1295 C C . LEU A 1 175 ? 0.817 4.332 12.249 1.00 94.56 175 LEU A C 1
ATOM 1297 O O . LEU A 1 175 ? 0.109 4.139 13.237 1.00 94.56 175 LEU A O 1
ATOM 1301 N N . VAL A 1 176 ? 1.113 5.560 11.815 1.00 93.88 176 VAL A N 1
ATOM 1302 C CA . VAL A 1 176 ? 0.628 6.791 12.463 1.00 93.88 176 VAL A CA 1
ATOM 1303 C C . VAL A 1 176 ? -0.904 6.837 12.473 1.00 93.88 176 VAL A C 1
ATOM 1305 O O . VAL A 1 176 ? -1.503 7.141 13.507 1.00 93.88 176 VAL A O 1
ATOM 1308 N N . GLY A 1 177 ? -1.551 6.457 11.366 1.00 93.25 177 GLY A N 1
ATOM 1309 C CA . GLY A 1 177 ? -3.005 6.300 11.293 1.00 93.25 177 GLY A CA 1
ATOM 1310 C C . GLY A 1 177 ? -3.541 5.282 12.305 1.00 93.25 177 GLY A C 1
ATOM 1311 O O . GLY A 1 177 ? -4.492 5.571 13.032 1.00 93.25 177 GLY A O 1
ATOM 1312 N N . GLY A 1 178 ? -2.892 4.120 12.421 1.00 94.56 178 GLY A N 1
ATOM 1313 C CA . GLY A 1 178 ? -3.219 3.079 13.398 1.00 94.56 178 GLY A CA 1
ATOM 1314 C C . GLY A 1 178 ? -3.065 3.538 14.850 1.00 94.56 178 GLY A C 1
ATOM 1315 O O . GLY A 1 178 ? -3.957 3.307 15.667 1.00 94.56 178 GLY A O 1
ATOM 1316 N N . VAL A 1 179 ? -1.988 4.257 15.176 1.00 94.38 179 VAL A N 1
ATOM 1317 C CA . VAL A 1 179 ? -1.796 4.875 16.501 1.00 94.38 179 VAL A CA 1
ATOM 1318 C C . VAL A 1 179 ? -2.894 5.903 16.782 1.00 94.38 179 VAL A C 1
ATOM 1320 O O . VAL A 1 179 ? -3.442 5.931 17.886 1.00 94.38 179 VAL A O 1
ATOM 1323 N N . GLY A 1 180 ? -3.279 6.698 15.779 1.00 92.75 180 GLY A N 1
ATOM 1324 C CA . GLY A 1 180 ? -4.416 7.614 15.863 1.00 92.75 180 GLY A CA 1
ATOM 1325 C C . GLY A 1 180 ? -5.724 6.895 16.207 1.00 9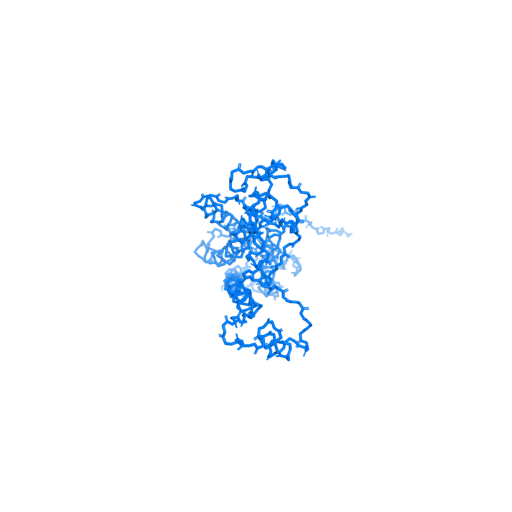2.75 180 GLY A C 1
ATOM 1326 O O . GLY A 1 180 ? -6.433 7.311 17.132 1.00 92.75 180 GLY A O 1
ATOM 1327 N N . VAL A 1 181 ? -6.011 5.773 15.535 1.00 93.56 181 VAL A N 1
ATOM 1328 C CA . VAL A 1 181 ? -7.178 4.926 15.834 1.00 93.56 181 VAL A CA 1
ATOM 1329 C C . VAL A 1 181 ? -7.106 4.410 17.268 1.00 93.56 181 VAL A C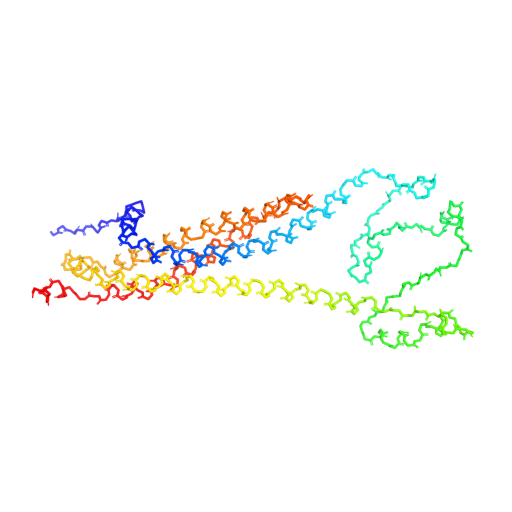 1
ATOM 1331 O O . VAL A 1 181 ? -8.057 4.599 18.025 1.00 93.56 181 VAL A O 1
ATOM 1334 N N . ALA A 1 182 ? -5.982 3.820 17.680 1.00 94.38 182 ALA A N 1
ATOM 1335 C CA . ALA A 1 182 ? -5.812 3.288 19.030 1.00 94.38 182 ALA A CA 1
ATOM 1336 C C . ALA A 1 182 ? -6.043 4.368 20.098 1.00 94.38 182 ALA A C 1
ATOM 1338 O O . ALA A 1 182 ? -6.797 4.148 21.048 1.00 94.38 182 ALA A O 1
ATOM 1339 N N . ASN A 1 183 ? -5.459 5.556 19.917 1.00 92.25 183 ASN A N 1
ATOM 1340 C CA . ASN A 1 183 ? -5.617 6.675 20.841 1.00 92.25 183 ASN A CA 1
ATOM 1341 C C . ASN A 1 183 ? -7.075 7.152 20.909 1.00 92.25 183 ASN A C 1
ATOM 1343 O O . ASN A 1 183 ? -7.647 7.275 21.991 1.00 92.25 183 ASN A O 1
ATOM 1347 N N . THR A 1 184 ? -7.716 7.348 19.756 1.00 90.56 184 THR A N 1
ATOM 1348 C CA . THR A 1 184 ? -9.131 7.742 19.681 1.00 90.56 184 THR A CA 1
ATOM 1349 C C . THR A 1 184 ? -10.020 6.728 20.406 1.00 90.56 184 THR A C 1
ATOM 1351 O O . THR A 1 184 ? -10.890 7.111 21.191 1.00 90.56 184 THR A O 1
ATOM 1354 N N . MET A 1 185 ? -9.764 5.434 20.208 1.00 91.69 185 MET A N 1
ATOM 1355 C CA . MET A 1 185 ? -10.508 4.352 20.848 1.00 91.69 185 MET A CA 1
ATOM 1356 C C . MET A 1 185 ? -10.273 4.294 22.358 1.00 91.69 185 MET A C 1
ATOM 1358 O O . MET A 1 185 ? -11.227 4.139 23.117 1.00 91.69 185 MET A O 1
ATOM 1362 N N . VAL A 1 186 ? -9.032 4.469 22.819 1.00 92.62 186 VAL A N 1
ATOM 1363 C CA . VAL A 1 186 ? -8.719 4.539 24.253 1.00 92.62 186 VAL A CA 1
ATOM 1364 C C . VAL A 1 186 ? -9.496 5.664 24.925 1.00 92.62 186 VAL A C 1
ATOM 1366 O O . VAL A 1 186 ? -10.092 5.441 25.978 1.00 92.62 186 VAL A O 1
ATOM 1369 N N . ILE A 1 187 ? -9.515 6.849 24.316 1.00 90.56 187 ILE A N 1
ATOM 1370 C CA . ILE A 1 187 ? -10.249 7.989 24.861 1.00 90.56 187 ILE A CA 1
ATOM 1371 C C . ILE A 1 187 ? -11.750 7.666 24.856 1.00 90.56 187 ILE A C 1
ATOM 1373 O O . ILE A 1 187 ? -12.374 7.764 25.901 1.00 90.56 187 ILE A O 1
ATOM 1377 N N . SER A 1 188 ? -12.314 7.157 23.752 1.00 86.88 188 SER A N 1
ATOM 1378 C CA . SER A 1 188 ? -13.733 6.750 23.663 1.00 86.88 188 SER A CA 1
ATOM 1379 C C . SER A 1 188 ? -14.170 5.812 24.801 1.00 86.88 188 SER A C 1
ATOM 1381 O O . SER A 1 188 ? -15.227 6.005 25.407 1.00 86.88 188 SER A O 1
ATOM 1383 N N . VAL A 1 189 ? -13.329 4.834 25.159 1.00 91.12 189 VAL A N 1
ATOM 1384 C CA . VAL A 1 189 ? -13.573 3.929 26.297 1.00 91.12 189 VAL A CA 1
ATOM 1385 C C . VAL A 1 189 ? -13.642 4.685 27.628 1.00 91.12 189 VAL A C 1
ATOM 1387 O O . VAL A 1 189 ? -14.421 4.305 28.505 1.00 91.12 189 VAL A O 1
ATOM 1390 N N . LEU A 1 190 ? -12.843 5.742 27.794 1.00 90.50 190 LEU A N 1
ATOM 1391 C CA . LEU A 1 190 ? -12.814 6.550 29.010 1.00 90.50 190 LEU A CA 1
ATOM 1392 C C . LEU A 1 190 ? -14.063 7.427 29.163 1.00 90.50 190 LEU A C 1
ATOM 1394 O O . LEU A 1 190 ? -14.623 7.421 30.259 1.00 90.50 190 LEU A O 1
ATOM 1398 N N . GLU A 1 191 ? -14.570 8.109 28.125 1.00 89.38 191 GLU A N 1
ATOM 1399 C CA . GLU A 1 191 ? -15.839 8.849 28.298 1.00 89.38 191 GLU A CA 1
ATOM 1400 C C . GLU A 1 191 ? -17.059 7.927 28.388 1.00 89.38 191 GLU A C 1
ATOM 1402 O O . GLU A 1 191 ? -18.013 8.253 29.089 1.00 89.38 191 GLU A O 1
ATOM 1407 N N . ARG A 1 192 ? -17.047 6.750 27.747 1.00 90.38 192 ARG A N 1
ATOM 1408 C CA . ARG A 1 192 ? -18.174 5.794 27.813 1.00 90.38 192 ARG A CA 1
ATOM 1409 C C . ARG A 1 192 ? -18.079 4.828 28.995 1.00 90.38 192 ARG A C 1
ATOM 1411 O O . ARG A 1 192 ? -18.826 3.854 29.074 1.00 90.38 192 ARG A O 1
ATOM 1418 N N . ARG A 1 193 ? -17.184 5.086 29.951 1.00 91.12 193 ARG A N 1
ATOM 1419 C CA . ARG A 1 193 ? -16.876 4.172 31.060 1.00 91.12 193 ARG A CA 1
ATOM 1420 C C . ARG A 1 193 ? -18.109 3.790 31.894 1.00 91.12 193 ARG A C 1
ATOM 1422 O O . ARG A 1 193 ? -18.267 2.611 32.210 1.00 91.12 193 ARG A O 1
ATOM 1429 N N . LYS A 1 194 ? -18.993 4.752 32.207 1.00 89.38 194 LYS A N 1
ATOM 1430 C CA . LYS A 1 194 ? -20.245 4.507 32.958 1.00 89.38 194 LYS A CA 1
ATOM 1431 C C . LYS A 1 194 ? -21.209 3.602 32.179 1.00 89.38 194 LYS A C 1
ATOM 1433 O O . LYS A 1 194 ? -21.708 2.621 32.720 1.00 89.38 194 LYS A O 1
ATOM 1438 N N . GLU A 1 195 ? -21.403 3.885 30.891 1.00 90.94 195 GLU A N 1
ATOM 1439 C CA . GLU A 1 195 ? -22.265 3.107 29.989 1.00 90.94 195 GLU A CA 1
ATOM 1440 C C . GLU A 1 195 ? -21.787 1.650 29.866 1.00 90.94 195 GLU A C 1
ATOM 1442 O O . GLU A 1 195 ? -22.583 0.714 29.956 1.00 90.94 195 GLU A O 1
ATOM 1447 N N . ILE A 1 196 ? -20.474 1.441 29.715 1.00 92.31 196 ILE A N 1
ATOM 1448 C CA . ILE A 1 196 ? -19.876 0.100 29.632 1.00 92.31 196 ILE A CA 1
ATOM 1449 C C . ILE A 1 196 ? -20.069 -0.658 30.954 1.00 92.31 196 ILE A C 1
ATOM 1451 O O . ILE A 1 196 ? -20.422 -1.839 30.933 1.00 92.31 196 ILE A O 1
ATOM 1455 N N . GLY A 1 197 ? -19.879 0.014 32.096 1.00 91.44 197 GLY A N 1
ATOM 1456 C CA . GLY A 1 197 ? -20.126 -0.550 33.427 1.00 91.44 197 GLY A CA 1
ATOM 1457 C C . GLY A 1 197 ? -21.577 -0.995 33.612 1.00 91.44 197 GLY A C 1
ATOM 1458 O O . GLY A 1 197 ? -21.816 -2.119 34.052 1.00 91.44 197 GLY A O 1
ATOM 1459 N N . LEU A 1 198 ? -22.536 -0.169 33.179 1.00 92.94 198 LEU A N 1
ATOM 1460 C CA . LEU A 1 198 ? -23.965 -0.486 33.228 1.00 92.94 198 LEU A CA 1
ATOM 1461 C C . LEU A 1 198 ? -24.309 -1.701 32.355 1.00 92.94 198 LEU A C 1
ATOM 1463 O O . LEU A 1 198 ? -24.944 -2.639 32.829 1.00 92.94 198 LEU A O 1
ATOM 1467 N N . ARG A 1 199 ? -23.824 -1.752 31.105 1.00 91.75 199 ARG A N 1
ATOM 1468 C CA . ARG A 1 199 ? -24.026 -2.919 30.221 1.00 91.75 199 ARG A CA 1
ATOM 1469 C C . ARG A 1 199 ? -23.471 -4.204 30.836 1.00 91.75 199 ARG A C 1
ATOM 1471 O O . ARG A 1 199 ? -24.091 -5.259 30.734 1.00 91.75 199 ARG A O 1
ATOM 1478 N N . ARG A 1 200 ? -22.309 -4.123 31.492 1.00 93.12 200 ARG A N 1
ATOM 1479 C CA . ARG A 1 200 ? -21.683 -5.254 32.194 1.00 93.12 200 ARG A CA 1
ATOM 1480 C C . ARG A 1 200 ? -22.476 -5.680 33.435 1.00 93.12 200 ARG A C 1
ATOM 1482 O O . ARG A 1 200 ? -22.550 -6.878 33.686 1.00 93.12 200 ARG A O 1
ATOM 1489 N N . ALA A 1 201 ? -23.068 -4.740 34.175 1.00 92.69 201 ALA A N 1
ATOM 1490 C CA . ALA A 1 201 ? -23.940 -5.024 35.320 1.00 92.69 201 ALA A CA 1
ATOM 1491 C C . ALA A 1 201 ? -25.248 -5.714 34.899 1.00 92.69 201 ALA A C 1
ATOM 1493 O O . ALA A 1 201 ? -25.709 -6.620 35.581 1.00 92.69 201 ALA A O 1
ATOM 1494 N N . LEU A 1 202 ? -25.781 -5.358 33.727 1.00 91.31 202 LEU A N 1
ATOM 1495 C CA . LEU A 1 202 ? -26.957 -5.988 33.114 1.00 91.31 202 LEU A CA 1
ATOM 1496 C C . LEU A 1 202 ? -26.661 -7.352 32.452 1.00 91.31 202 LEU A C 1
ATOM 1498 O O . LEU A 1 202 ? -27.529 -7.920 31.797 1.00 91.31 202 LEU A O 1
ATOM 1502 N N . GLY A 1 203 ? -25.442 -7.886 32.602 1.00 91.62 203 GLY A N 1
ATOM 1503 C CA . GLY A 1 203 ? -25.081 -9.231 32.143 1.00 91.62 203 GLY A CA 1
ATOM 1504 C C . GLY A 1 203 ? -24.342 -9.312 30.801 1.00 91.62 203 GLY A C 1
ATOM 1505 O O . GLY A 1 203 ? -24.063 -10.419 30.340 1.00 91.62 203 GLY A O 1
ATOM 1506 N N . ALA A 1 204 ? -23.958 -8.192 30.171 1.00 92.62 204 ALA A N 1
ATOM 1507 C CA . ALA A 1 204 ? -23.167 -8.244 28.938 1.00 92.62 204 ALA A CA 1
ATOM 1508 C C . ALA A 1 204 ? -21.810 -8.936 29.169 1.00 92.62 204 ALA A C 1
ATOM 1510 O O . ALA A 1 204 ? -21.059 -8.614 30.099 1.00 92.62 204 ALA A O 1
ATOM 1511 N N . THR A 1 205 ? -21.444 -9.878 28.301 1.00 93.19 205 THR A N 1
ATOM 1512 C CA . THR A 1 205 ? -20.190 -10.631 28.437 1.00 93.19 205 THR A CA 1
ATOM 1513 C C . THR A 1 205 ? -18.981 -9.785 28.029 1.00 93.19 205 THR A C 1
ATOM 1515 O O . THR A 1 205 ? -19.078 -8.855 27.227 1.00 93.19 205 THR A O 1
ATOM 1518 N N . ARG A 1 206 ? -17.788 -10.119 28.548 1.00 92.06 206 ARG A N 1
ATOM 1519 C CA . ARG A 1 206 ? -16.540 -9.443 28.138 1.00 92.06 206 ARG A CA 1
ATOM 1520 C C . ARG A 1 206 ? -16.310 -9.571 26.627 1.00 92.06 206 ARG A C 1
ATOM 1522 O O . ARG A 1 206 ? -15.826 -8.628 26.013 1.00 92.06 206 ARG A O 1
ATOM 1529 N N . GLY A 1 207 ? -16.683 -10.710 26.036 1.00 92.56 207 GLY A N 1
ATOM 1530 C CA . GLY A 1 207 ? -16.582 -10.960 24.596 1.00 92.56 207 GLY A CA 1
ATOM 1531 C C . GLY A 1 207 ? -17.460 -10.024 23.764 1.00 92.56 207 GLY A C 1
ATOM 1532 O O . GLY A 1 207 ? -16.968 -9.447 22.800 1.00 92.56 207 GLY A O 1
ATOM 1533 N N . GLN A 1 208 ? -18.711 -9.793 24.179 1.00 92.31 208 GLN A N 1
ATOM 1534 C CA . GLN A 1 208 ? -19.614 -8.852 23.499 1.00 92.31 208 GLN A CA 1
ATOM 1535 C C . GLN A 1 208 ? -19.047 -7.427 23.486 1.00 92.31 208 GLN A C 1
ATOM 1537 O O . GLN A 1 208 ? -19.041 -6.781 22.441 1.00 92.31 208 GLN A O 1
ATOM 1542 N N . ILE A 1 209 ? -18.490 -6.966 24.614 1.00 92.94 209 ILE A N 1
ATOM 1543 C CA 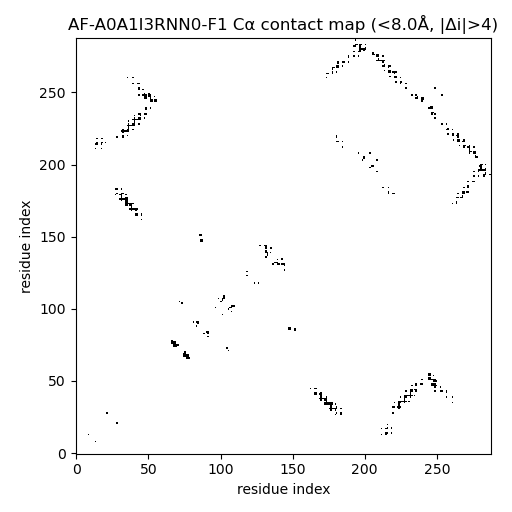. ILE A 1 209 ? -17.839 -5.650 24.686 1.00 92.94 209 ILE A CA 1
ATOM 1544 C C . ILE A 1 209 ? -16.592 -5.599 23.790 1.00 92.94 209 ILE A C 1
ATOM 1546 O O . ILE A 1 209 ? -16.404 -4.623 23.070 1.00 92.94 209 ILE A O 1
ATOM 1550 N N . ARG A 1 210 ? -15.759 -6.653 23.766 1.00 94.12 210 ARG A N 1
ATOM 1551 C CA . ARG A 1 210 ? -14.584 -6.701 22.871 1.00 94.12 210 ARG A CA 1
ATOM 1552 C C . ARG A 1 210 ? -14.979 -6.593 21.403 1.00 94.12 210 ARG A C 1
ATOM 1554 O O . ARG A 1 210 ? -14.399 -5.782 20.693 1.00 94.12 210 ARG A O 1
ATOM 1561 N N . ILE A 1 211 ? -15.955 -7.390 20.963 1.00 91.75 211 ILE A N 1
ATOM 1562 C CA . ILE A 1 211 ? -16.414 -7.405 19.567 1.00 91.75 211 ILE A CA 1
ATOM 1563 C C . ILE A 1 211 ? -16.996 -6.046 19.181 1.00 91.75 211 ILE A C 1
ATOM 1565 O O . ILE A 1 211 ? -16.726 -5.569 18.084 1.00 91.75 211 ILE A O 1
ATOM 1569 N N . GLN A 1 212 ? -17.731 -5.387 20.081 1.00 91.31 212 GLN A N 1
ATOM 1570 C CA . GLN A 1 212 ? -18.247 -4.043 19.836 1.00 91.31 212 GLN A CA 1
ATOM 1571 C C . GLN A 1 212 ? -17.124 -3.040 19.545 1.00 91.31 212 GLN A C 1
ATOM 1573 O O . GLN A 1 212 ? -17.136 -2.407 18.492 1.00 91.31 212 GLN A O 1
ATOM 1578 N N . PHE A 1 213 ? -16.137 -2.927 20.438 1.00 91.81 213 PHE A N 1
ATOM 1579 C CA . PHE A 1 213 ? -15.038 -1.971 20.261 1.00 91.81 213 PHE A CA 1
ATOM 1580 C C . PHE A 1 213 ? -14.118 -2.339 19.090 1.00 91.81 213 PHE A C 1
ATOM 1582 O O . PHE A 1 213 ? -13.651 -1.451 18.384 1.00 91.81 213 PHE A O 1
ATOM 1589 N N . LEU A 1 214 ? -13.892 -3.630 18.832 1.00 92.06 214 LEU A N 1
ATOM 1590 C CA . LEU A 1 214 ? -13.132 -4.073 17.661 1.00 92.06 214 LEU A CA 1
ATOM 1591 C C . LEU A 1 214 ? -13.872 -3.752 16.355 1.00 92.06 214 LEU A C 1
ATOM 1593 O O . LEU A 1 214 ? -13.257 -3.368 15.368 1.00 92.06 214 LEU A O 1
ATOM 1597 N N . THR A 1 215 ? -15.201 -3.865 16.345 1.00 91.19 215 THR A N 1
ATOM 1598 C CA . THR A 1 215 ? -15.992 -3.480 15.171 1.00 91.19 215 THR A CA 1
ATOM 1599 C C . THR A 1 215 ? -15.953 -1.967 14.963 1.00 91.19 215 THR A C 1
ATOM 1601 O O . THR A 1 215 ? -15.819 -1.522 13.830 1.00 91.19 215 THR A O 1
ATOM 1604 N N . GLU A 1 216 ? -15.994 -1.165 16.031 1.00 90.81 216 GLU A N 1
ATOM 1605 C CA . GLU A 1 216 ? -15.813 0.293 15.941 1.00 90.81 216 GLU A CA 1
ATOM 1606 C C . GLU A 1 216 ? -14.443 0.671 15.344 1.00 90.81 216 GLU A C 1
ATOM 1608 O O . GLU A 1 216 ? -14.389 1.519 14.451 1.00 90.81 216 GLU A O 1
ATOM 1613 N N . SER A 1 217 ? -13.349 0.016 15.760 1.00 92.19 217 SER A N 1
ATOM 1614 C CA . SER A 1 217 ? -12.019 0.281 15.189 1.00 92.19 217 SER A CA 1
ATOM 1615 C C . SER A 1 217 ? -11.905 -0.172 13.733 1.00 92.19 217 SER A C 1
ATOM 1617 O O . SER A 1 217 ? -11.333 0.540 12.912 1.00 92.19 217 SER A O 1
ATOM 1619 N N . LEU A 1 218 ? -12.491 -1.319 13.382 1.00 93.81 218 LEU A N 1
ATOM 1620 C CA . LEU A 1 218 ? -12.521 -1.798 12.001 1.00 93.81 218 LEU A CA 1
ATOM 1621 C C . LEU A 1 218 ? -13.331 -0.871 11.094 1.00 93.81 218 LEU A C 1
ATOM 1623 O O . LEU A 1 218 ? -12.881 -0.577 9.993 1.00 93.81 218 LEU A O 1
ATOM 1627 N N . LEU A 1 219 ? -14.483 -0.366 11.543 1.00 90.81 219 LEU A N 1
ATOM 1628 C CA . LEU A 1 219 ? -15.280 0.599 10.776 1.00 90.81 219 LEU A CA 1
ATOM 1629 C C . LEU A 1 219 ? -14.500 1.893 10.518 1.00 90.81 219 LEU A C 1
ATOM 1631 O O . LEU A 1 219 ? -14.513 2.401 9.399 1.00 90.81 219 LEU A O 1
ATOM 1635 N N . LEU A 1 220 ? -13.789 2.394 11.532 1.00 89.62 220 LEU A N 1
ATOM 1636 C CA . LEU A 1 220 ? -12.892 3.544 11.401 1.00 89.62 220 LEU A CA 1
ATOM 1637 C C . LEU A 1 220 ? -11.811 3.312 10.349 1.00 89.62 220 LEU A C 1
ATOM 1639 O O . LEU A 1 220 ? -11.609 4.148 9.467 1.00 89.62 220 LEU A O 1
ATOM 1643 N N . SER A 1 221 ? -11.135 2.169 10.429 1.00 92.94 221 SER A N 1
ATOM 1644 C CA . SER A 1 221 ? -10.087 1.823 9.479 1.00 92.94 221 SER A CA 1
ATOM 1645 C C . SER A 1 221 ? -10.639 1.620 8.077 1.00 92.94 221 SER A C 1
ATOM 1647 O O . SER A 1 221 ? -10.053 2.145 7.144 1.00 92.94 221 SER A O 1
ATOM 1649 N N . VAL A 1 222 ? -11.787 0.958 7.910 1.00 93.06 222 VAL A N 1
ATOM 1650 C CA . VAL A 1 222 ? -12.444 0.799 6.603 1.00 93.06 222 VAL A CA 1
ATOM 1651 C C . VAL A 1 222 ? -12.786 2.153 5.988 1.00 93.06 222 VAL A C 1
ATOM 1653 O O . VAL A 1 222 ? -12.528 2.344 4.806 1.00 93.06 222 VAL A O 1
ATOM 1656 N N . LEU A 1 223 ? -13.301 3.114 6.760 1.00 90.88 223 LEU A N 1
ATOM 1657 C CA . LEU A 1 223 ? -13.567 4.464 6.249 1.00 90.88 223 LEU A CA 1
ATOM 1658 C C . LEU A 1 223 ? -12.287 5.148 5.749 1.00 90.88 223 LEU A C 1
ATOM 1660 O O . LEU A 1 223 ? -12.273 5.679 4.639 1.00 90.88 223 LEU A O 1
ATOM 1664 N N . GLY A 1 224 ? -11.204 5.089 6.531 1.00 92.69 224 GLY A N 1
ATOM 1665 C CA . GLY A 1 224 ? -9.897 5.605 6.113 1.00 92.69 224 GLY A CA 1
ATOM 1666 C C . GLY A 1 224 ? -9.329 4.873 4.893 1.00 92.69 224 GLY A C 1
ATOM 1667 O O . GLY A 1 224 ? -8.823 5.507 3.973 1.00 92.69 224 GLY A O 1
ATOM 1668 N N . GLY A 1 225 ? -9.464 3.547 4.840 1.00 95.38 225 GLY A N 1
ATOM 1669 C CA . GLY A 1 225 ? -9.006 2.713 3.730 1.00 95.38 225 GLY A CA 1
ATOM 1670 C C . GLY A 1 225 ? -9.770 2.962 2.442 1.00 95.38 225 GLY A C 1
ATOM 1671 O O . GLY A 1 225 ? -9.151 3.073 1.395 1.00 95.38 225 GLY A O 1
ATOM 1672 N N . VAL A 1 226 ? -11.096 3.107 2.503 1.00 95.19 226 VAL A N 1
ATOM 1673 C CA . VAL A 1 226 ? -11.929 3.463 1.343 1.00 95.19 226 VAL A CA 1
ATOM 1674 C C . VAL A 1 226 ? -11.565 4.855 0.833 1.00 95.19 226 VAL A C 1
ATOM 1676 O O . VAL A 1 226 ? -11.393 5.030 -0.372 1.00 95.19 226 VAL A O 1
ATOM 1679 N N . ALA A 1 227 ? -11.381 5.829 1.730 1.00 94.19 227 ALA A N 1
ATOM 1680 C CA . ALA A 1 227 ? -10.906 7.156 1.348 1.00 94.19 227 ALA A CA 1
ATOM 1681 C C . ALA A 1 227 ? -9.511 7.093 0.698 1.00 94.19 227 ALA A C 1
ATOM 1683 O O . ALA A 1 227 ? -9.291 7.711 -0.339 1.00 94.19 227 ALA A O 1
ATOM 1684 N N . GLY A 1 228 ? -8.592 6.298 1.252 1.00 95.88 228 GLY A N 1
ATOM 1685 C CA . GLY A 1 228 ? -7.261 6.076 0.686 1.00 95.88 228 GLY A CA 1
ATOM 1686 C C . GLY A 1 228 ? -7.275 5.358 -0.662 1.00 95.88 228 GLY A C 1
ATOM 1687 O O . GLY A 1 228 ? -6.543 5.749 -1.563 1.00 95.88 228 GLY A O 1
ATOM 1688 N N . LEU A 1 229 ? -8.134 4.348 -0.829 1.00 96.25 229 LEU A N 1
ATOM 1689 C CA . LEU A 1 229 ? -8.355 3.641 -2.093 1.00 96.25 229 LEU A CA 1
ATOM 1690 C C . LEU A 1 229 ? -8.849 4.603 -3.172 1.00 96.25 229 LEU A C 1
ATOM 1692 O O . LEU A 1 229 ? -8.294 4.628 -4.271 1.00 96.25 229 LEU A O 1
ATOM 1696 N N . ALA A 1 230 ? -9.852 5.419 -2.842 1.00 95.62 230 ALA A N 1
ATOM 1697 C CA . ALA A 1 230 ? -10.383 6.431 -3.744 1.00 95.62 230 ALA A CA 1
ATOM 1698 C C . ALA A 1 230 ? -9.304 7.457 -4.118 1.00 95.62 230 ALA A C 1
ATOM 1700 O O . ALA A 1 230 ? -9.059 7.673 -5.301 1.00 95.62 230 ALA A O 1
ATOM 1701 N N . LEU A 1 231 ? -8.609 8.031 -3.130 1.00 95.94 231 LEU A N 1
ATOM 1702 C CA . LEU A 1 231 ? -7.553 9.021 -3.357 1.00 95.94 231 LEU A CA 1
ATOM 1703 C C . LEU A 1 231 ? -6.382 8.449 -4.164 1.00 95.94 231 LEU A C 1
ATOM 1705 O O . LEU A 1 231 ? -5.967 9.064 -5.138 1.00 95.94 231 LEU A O 1
ATOM 1709 N N . GLY A 1 232 ? -5.877 7.266 -3.814 1.00 95.44 232 GLY A N 1
ATOM 1710 C CA . GLY A 1 232 ? -4.775 6.622 -4.530 1.00 95.44 232 GLY A CA 1
ATOM 1711 C C . GLY A 1 232 ? -5.133 6.276 -5.972 1.00 95.44 232 GLY A C 1
ATOM 1712 O O . GLY A 1 232 ? -4.345 6.521 -6.884 1.00 95.44 232 GLY A O 1
ATOM 1713 N N . THR A 1 233 ? -6.347 5.771 -6.202 1.00 95.44 233 THR A N 1
ATOM 1714 C CA . THR A 1 233 ? -6.843 5.482 -7.556 1.00 95.44 233 THR A CA 1
ATOM 1715 C C . THR A 1 233 ? -7.012 6.768 -8.364 1.00 95.44 233 THR A C 1
ATOM 1717 O O . THR A 1 233 ? -6.596 6.813 -9.520 1.00 95.44 233 THR A O 1
ATOM 1720 N N . LEU A 1 234 ? -7.564 7.827 -7.761 1.00 95.94 234 LEU A N 1
ATOM 1721 C CA . LEU A 1 234 ? -7.716 9.139 -8.398 1.00 95.94 234 LEU A CA 1
ATOM 1722 C C . LEU A 1 234 ? -6.363 9.745 -8.774 1.00 95.94 234 LEU A C 1
ATOM 1724 O O . LEU A 1 234 ? -6.194 10.179 -9.909 1.00 95.94 234 LEU A O 1
ATOM 1728 N N . VAL A 1 235 ? -5.392 9.733 -7.857 1.00 95.38 235 VAL A N 1
ATOM 1729 C CA . VAL A 1 235 ? -4.034 10.239 -8.108 1.00 95.38 235 VAL A CA 1
ATOM 1730 C C . VAL A 1 235 ? -3.354 9.432 -9.209 1.00 95.38 235 VAL A C 1
ATOM 1732 O O . VAL A 1 235 ? -2.825 10.021 -10.148 1.00 95.38 235 VAL A O 1
ATOM 1735 N N . THR A 1 236 ? -3.420 8.099 -9.147 1.00 94.75 236 THR A N 1
ATOM 1736 C CA . THR A 1 236 ? -2.840 7.227 -10.181 1.00 94.75 236 THR A CA 1
ATOM 1737 C C . THR A 1 236 ? -3.455 7.502 -11.545 1.00 94.75 236 THR A C 1
ATOM 1739 O O . THR A 1 236 ? -2.737 7.678 -12.525 1.00 94.75 236 THR A O 1
ATOM 1742 N N . THR A 1 237 ? -4.785 7.561 -11.608 1.00 94.12 237 THR A N 1
ATOM 1743 C CA . THR A 1 237 ? -5.523 7.763 -12.857 1.00 94.12 237 THR A CA 1
ATOM 1744 C C . THR A 1 237 ? -5.248 9.150 -13.422 1.00 94.12 237 THR A C 1
ATOM 1746 O O . THR A 1 237 ? -4.919 9.271 -14.596 1.00 94.12 237 THR A O 1
ATOM 1749 N N . GLY A 1 238 ? -5.309 10.198 -12.596 1.00 94.75 238 GLY A N 1
ATOM 1750 C CA . GLY A 1 238 ? -5.003 11.564 -13.019 1.00 94.75 238 GLY A CA 1
ATOM 1751 C C . GLY A 1 238 ? -3.567 11.705 -13.521 1.00 94.75 238 GLY A C 1
ATOM 1752 O O . GLY A 1 238 ? -3.340 12.296 -14.577 1.00 94.75 238 GLY A O 1
ATOM 1753 N N . TYR A 1 239 ? -2.606 11.094 -12.821 1.00 93.69 239 TYR A N 1
ATOM 1754 C CA . TYR A 1 239 ? -1.216 11.067 -13.263 1.00 93.69 239 TYR A CA 1
ATOM 1755 C C . TYR A 1 239 ? -1.063 10.326 -14.598 1.00 93.69 239 TYR A C 1
ATOM 1757 O O . TYR A 1 239 ? -0.510 10.888 -15.542 1.00 93.69 239 TYR A O 1
ATOM 1765 N N . ALA A 1 240 ? -1.603 9.109 -14.717 1.00 92.81 240 ALA A N 1
ATOM 1766 C CA . ALA A 1 240 ? -1.543 8.319 -15.945 1.00 92.81 240 ALA A CA 1
ATOM 1767 C C . ALA A 1 240 ? -2.149 9.071 -17.141 1.00 92.81 240 ALA A C 1
ATOM 1769 O O . ALA A 1 240 ? -1.500 9.191 -18.179 1.00 92.81 240 ALA A O 1
ATOM 1770 N N . LEU A 1 241 ? -3.330 9.676 -16.968 1.00 93.38 241 LEU A N 1
ATOM 1771 C CA . LEU A 1 241 ? -3.994 10.458 -18.013 1.00 93.38 241 LEU A CA 1
ATOM 1772 C C . LEU A 1 241 ? -3.167 11.676 -18.439 1.00 93.38 241 LEU A C 1
ATOM 1774 O O . LEU A 1 241 ? -3.006 11.910 -19.634 1.00 93.38 241 LEU A O 1
ATOM 1778 N N . SER A 1 242 ? -2.574 12.412 -17.492 1.00 94.38 242 SER A N 1
ATOM 1779 C CA . SER A 1 242 ? -1.698 13.551 -17.819 1.00 94.38 242 SER A CA 1
ATOM 1780 C C . SER A 1 242 ? -0.421 13.156 -18.573 1.00 94.38 242 SER A C 1
ATOM 1782 O O . SER A 1 242 ? 0.175 13.985 -19.257 1.00 94.38 242 SER A O 1
ATOM 1784 N N . ARG A 1 243 ? 0.000 11.889 -18.471 1.00 90.12 243 ARG A N 1
ATOM 1785 C CA . ARG A 1 243 ? 1.159 11.324 -19.180 1.00 90.12 243 ARG A CA 1
ATOM 1786 C C . ARG A 1 243 ? 0.777 10.579 -20.461 1.00 90.12 243 ARG A C 1
ATOM 1788 O O . ARG A 1 243 ? 1.666 10.060 -21.131 1.00 90.12 243 ARG A O 1
ATOM 1795 N N . GLY A 1 244 ? -0.514 10.516 -20.800 1.00 87.62 244 GLY A N 1
ATOM 1796 C CA . GLY A 1 244 ? -1.019 9.733 -21.929 1.00 87.62 244 GLY A CA 1
ATOM 1797 C C . GLY A 1 244 ? -0.844 8.221 -21.753 1.00 87.62 244 GLY A C 1
ATOM 1798 O O . GLY A 1 244 ? -0.825 7.490 -22.738 1.00 87.62 244 GLY A O 1
ATOM 1799 N N . TRP A 1 245 ? -0.671 7.751 -20.517 1.00 89.56 245 TRP A N 1
ATOM 1800 C CA . TRP A 1 245 ? -0.539 6.334 -20.194 1.00 89.56 245 TRP A CA 1
ATOM 1801 C C . TRP A 1 245 ? -1.907 5.716 -19.896 1.00 89.56 245 TRP A C 1
ATOM 1803 O O . TRP A 1 245 ? -2.800 6.398 -19.383 1.00 89.56 245 TRP A O 1
ATOM 1813 N N . PRO A 1 246 ? -2.082 4.412 -20.155 1.00 86.44 246 PRO A N 1
ATOM 1814 C CA . PRO A 1 246 ? -3.258 3.685 -19.733 1.00 86.44 246 PRO A CA 1
ATOM 1815 C C . PRO A 1 246 ? -3.367 3.658 -18.211 1.00 86.44 246 PRO A C 1
ATOM 1817 O O . PRO A 1 246 ? -2.472 3.126 -17.551 1.00 86.44 246 PRO A O 1
ATOM 1820 N N . PRO A 1 247 ? -4.461 4.181 -17.634 1.00 89.69 247 PRO A N 1
ATOM 1821 C CA . PRO A 1 247 ? -4.654 4.127 -16.196 1.00 89.69 247 PRO A CA 1
ATOM 1822 C C . PRO A 1 247 ? -4.870 2.674 -15.770 1.00 89.69 247 PRO A C 1
ATOM 1824 O O . PRO A 1 247 ? -5.926 2.093 -16.016 1.00 89.69 247 PRO A O 1
ATOM 1827 N N . THR A 1 248 ? -3.856 2.092 -15.132 1.00 88.50 248 THR A N 1
ATOM 1828 C CA . THR A 1 248 ? -3.871 0.693 -14.704 1.00 88.50 248 THR A CA 1
ATOM 1829 C C . THR A 1 248 ? -3.552 0.606 -13.221 1.00 88.50 248 THR A C 1
ATOM 1831 O O . THR A 1 248 ? -2.427 0.852 -12.789 1.00 88.50 248 THR A O 1
ATOM 1834 N N . VAL A 1 249 ? -4.556 0.232 -12.427 1.00 90.56 249 VAL A N 1
ATOM 1835 C CA . VAL A 1 249 ? -4.399 -0.075 -11.002 1.00 90.56 249 VAL A CA 1
ATOM 1836 C C . VAL A 1 249 ? -4.661 -1.568 -10.814 1.00 90.56 249 VAL A C 1
ATOM 1838 O O . VAL A 1 249 ? -5.814 -1.992 -10.921 1.00 90.56 249 VAL A O 1
ATOM 1841 N N . PRO A 1 250 ? -3.627 -2.387 -10.555 1.00 89.81 250 PRO A N 1
ATOM 1842 C CA . PRO A 1 250 ? -3.814 -3.824 -10.416 1.00 89.81 250 PRO A CA 1
ATOM 1843 C C . PRO A 1 250 ? -4.749 -4.161 -9.247 1.00 89.81 250 PRO A C 1
ATOM 1845 O O . PRO A 1 250 ? -4.596 -3.649 -8.136 1.00 89.81 250 PRO A O 1
ATOM 1848 N N . THR A 1 251 ? -5.699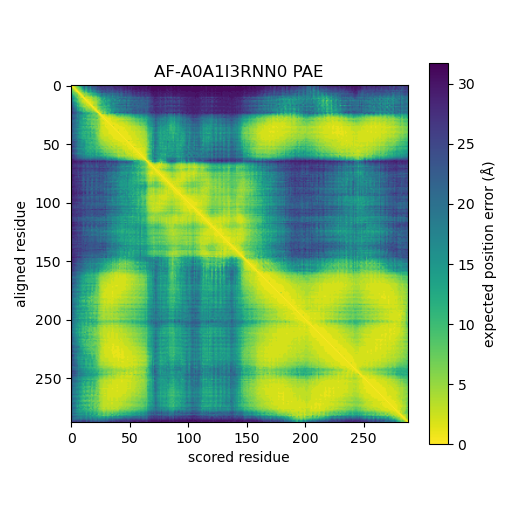 -5.069 -9.465 1.00 92.06 251 THR A N 1
ATOM 1849 C CA . THR A 1 251 ? -6.711 -5.443 -8.458 1.00 92.06 251 THR A CA 1
ATOM 1850 C C . THR A 1 251 ? -6.100 -6.038 -7.190 1.00 92.06 251 THR A C 1
ATOM 1852 O O . THR A 1 251 ? -6.613 -5.810 -6.094 1.00 92.06 251 THR A O 1
ATOM 1855 N N . TRP A 1 252 ? -4.969 -6.740 -7.306 1.00 92.31 252 TRP A N 1
ATOM 1856 C CA . TRP A 1 252 ? -4.242 -7.276 -6.155 1.00 92.31 252 TRP A CA 1
ATOM 1857 C C . TRP A 1 252 ? -3.704 -6.173 -5.229 1.00 92.31 252 TRP A C 1
ATOM 1859 O O . TRP A 1 252 ? -3.640 -6.387 -4.021 1.00 92.31 252 TRP A O 1
ATOM 1869 N N . VAL A 1 253 ? -3.379 -4.984 -5.759 1.00 92.81 253 VAL A N 1
ATOM 1870 C CA . VAL A 1 253 ? -2.941 -3.821 -4.962 1.00 92.81 253 VAL A CA 1
ATOM 1871 C C . VAL A 1 253 ? -4.102 -3.267 -4.147 1.00 92.81 253 VAL A C 1
ATOM 1873 O O . VAL A 1 253 ? -3.939 -2.910 -2.983 1.00 92.81 253 VAL A O 1
ATOM 1876 N N . LEU A 1 254 ? -5.302 -3.229 -4.731 1.00 93.50 254 LEU A N 1
ATOM 1877 C CA . LEU A 1 254 ? -6.512 -2.826 -4.012 1.00 93.50 254 LEU A CA 1
ATOM 1878 C C . LEU A 1 254 ? -6.836 -3.827 -2.892 1.00 93.50 254 LEU A C 1
ATOM 1880 O O . LEU A 1 254 ? -7.168 -3.429 -1.774 1.00 93.50 254 LEU A O 1
ATOM 1884 N N . ALA A 1 255 ? -6.689 -5.126 -3.171 1.00 94.25 255 ALA A N 1
ATOM 1885 C CA . ALA A 1 255 ? -6.890 -6.181 -2.184 1.00 94.25 255 ALA A CA 1
ATOM 1886 C C . ALA A 1 255 ? -5.855 -6.116 -1.047 1.00 94.25 255 ALA A C 1
ATOM 1888 O O . ALA A 1 255 ? -6.230 -6.211 0.123 1.00 94.25 255 ALA A O 1
ATOM 1889 N N . SER A 1 256 ? -4.572 -5.902 -1.361 1.00 93.62 256 SER A N 1
ATOM 1890 C CA . SER A 1 256 ? -3.511 -5.779 -0.355 1.00 93.62 256 SER A CA 1
ATOM 1891 C C . SER A 1 256 ? -3.669 -4.514 0.493 1.00 93.62 256 SER A C 1
ATOM 1893 O O . SER A 1 256 ? -3.507 -4.576 1.710 1.00 93.62 256 SER A O 1
ATOM 1895 N N . ALA A 1 257 ? -4.083 -3.394 -0.107 1.00 93.44 257 ALA A N 1
ATOM 1896 C CA . ALA A 1 257 ? -4.422 -2.157 0.594 1.00 93.44 257 ALA A CA 1
ATOM 1897 C C . ALA A 1 257 ? -5.567 -2.346 1.598 1.00 93.44 257 ALA A C 1
ATOM 1899 O O . ALA A 1 257 ? -5.472 -1.924 2.757 1.00 93.44 257 ALA A O 1
ATOM 1900 N N . LEU A 1 258 ? -6.644 -3.013 1.175 1.00 94.00 258 LEU A N 1
ATOM 1901 C CA . LEU A 1 258 ? -7.765 -3.327 2.054 1.00 94.00 258 LEU A CA 1
ATOM 1902 C C . LEU A 1 258 ? -7.333 -4.264 3.191 1.00 94.00 258 LEU A C 1
ATOM 1904 O O . LEU A 1 258 ? -7.651 -4.004 4.352 1.00 94.00 258 LEU A O 1
ATOM 1908 N N . ALA A 1 259 ? -6.567 -5.312 2.880 1.00 95.75 259 ALA A N 1
ATOM 1909 C CA . ALA A 1 259 ? -6.054 -6.252 3.873 1.00 95.75 259 ALA A CA 1
ATOM 1910 C C . ALA A 1 259 ? -5.147 -5.561 4.905 1.00 95.75 259 ALA A C 1
ATOM 1912 O O . ALA A 1 259 ? -5.345 -5.737 6.108 1.00 95.75 259 ALA A O 1
ATOM 1913 N N . ALA A 1 260 ? -4.213 -4.717 4.457 1.00 95.44 260 ALA A N 1
ATOM 1914 C CA . ALA A 1 260 ? -3.338 -3.937 5.329 1.00 95.44 260 ALA A CA 1
ATOM 1915 C C . ALA A 1 260 ? -4.141 -2.996 6.238 1.00 95.44 260 ALA A C 1
ATOM 1917 O O . ALA A 1 260 ? -3.894 -2.928 7.442 1.00 95.44 260 ALA A O 1
ATOM 1918 N N . THR A 1 261 ? -5.158 -2.327 5.691 1.00 95.31 261 THR A N 1
ATOM 1919 C CA . THR A 1 261 ? -6.042 -1.442 6.461 1.00 95.31 261 THR A CA 1
ATOM 1920 C C . THR A 1 261 ? -6.788 -2.190 7.564 1.00 95.31 261 THR A C 1
ATOM 1922 O O . THR A 1 261 ? -6.834 -1.733 8.709 1.00 95.31 261 THR A O 1
ATOM 1925 N N . LEU A 1 262 ? -7.371 -3.345 7.235 1.00 95.88 262 LEU A N 1
ATOM 1926 C CA . LEU A 1 262 ? -8.085 -4.180 8.201 1.00 95.88 262 LEU A CA 1
ATOM 1927 C C . LEU A 1 262 ? -7.140 -4.722 9.277 1.00 95.88 262 LEU A C 1
ATOM 1929 O O . LEU A 1 262 ? -7.495 -4.708 10.454 1.00 95.88 262 LEU A O 1
ATOM 1933 N N . ALA A 1 263 ? -5.932 -5.143 8.893 1.00 96.81 263 ALA A N 1
ATOM 1934 C CA . ALA A 1 263 ? -4.916 -5.612 9.827 1.00 96.81 263 ALA A CA 1
ATOM 1935 C C . ALA A 1 263 ? -4.512 -4.509 10.817 1.00 96.81 263 ALA A C 1
ATOM 1937 O O . ALA A 1 263 ? -4.561 -4.725 12.028 1.00 96.81 263 ALA A O 1
ATOM 1938 N N . VAL A 1 264 ? -4.199 -3.305 10.327 1.00 95.31 264 VAL A N 1
ATOM 1939 C CA . VAL A 1 264 ? -3.861 -2.151 11.176 1.00 95.31 264 VAL A CA 1
ATOM 1940 C C . VAL A 1 264 ? -5.029 -1.787 12.096 1.00 95.31 264 VAL A C 1
ATOM 1942 O O . VAL A 1 264 ? -4.823 -1.592 13.292 1.00 95.31 264 VAL A O 1
ATOM 1945 N N . GLY A 1 265 ? -6.260 -1.752 11.578 1.00 94.94 265 GLY A N 1
ATOM 1946 C CA . GLY A 1 265 ? -7.458 -1.448 12.365 1.00 94.94 265 GLY A CA 1
ATOM 1947 C C . GLY A 1 265 ? -7.781 -2.472 13.447 1.00 94.94 265 GLY A C 1
ATOM 1948 O O . GLY A 1 265 ? -8.201 -2.109 14.552 1.00 94.94 265 GLY A O 1
ATOM 1949 N N . ALA A 1 266 ? -7.549 -3.752 13.156 1.00 95.94 266 ALA A N 1
ATOM 1950 C CA . ALA A 1 266 ? -7.667 -4.822 14.132 1.00 95.94 266 ALA A CA 1
ATOM 1951 C C . ALA A 1 266 ? -6.599 -4.668 15.222 1.00 95.94 266 ALA A C 1
ATOM 1953 O O . ALA A 1 266 ? -6.942 -4.590 16.400 1.00 95.94 266 ALA A O 1
ATOM 1954 N N . ILE A 1 267 ? -5.323 -4.546 14.839 1.00 96.75 267 ILE A N 1
ATOM 1955 C CA . ILE A 1 267 ? -4.192 -4.422 15.773 1.00 96.75 267 ILE A CA 1
ATOM 1956 C C . ILE A 1 267 ? -4.364 -3.199 16.683 1.00 96.75 267 ILE A C 1
ATOM 1958 O O . ILE A 1 267 ? -4.291 -3.325 17.907 1.00 96.75 267 ILE A O 1
ATOM 1962 N N . ALA A 1 268 ? -4.682 -2.037 16.108 1.00 94.75 268 ALA A N 1
ATOM 1963 C CA . ALA A 1 268 ? -4.934 -0.803 16.849 1.00 94.75 268 ALA A CA 1
ATOM 1964 C C . ALA A 1 268 ? -6.136 -0.912 17.806 1.00 94.75 268 ALA A C 1
ATOM 1966 O O . ALA A 1 268 ? -6.144 -0.304 18.879 1.00 94.75 268 ALA A O 1
ATOM 1967 N N . GLY A 1 269 ? -7.155 -1.693 17.436 1.00 95.31 269 GLY A N 1
ATOM 1968 C CA . GLY A 1 269 ? -8.376 -1.892 18.216 1.00 95.31 269 GLY A CA 1
ATOM 1969 C C . GLY A 1 269 ? -8.265 -2.900 19.360 1.00 95.31 269 GLY A C 1
ATOM 1970 O O . GLY A 1 269 ? -9.024 -2.804 20.327 1.00 95.31 269 GLY A O 1
ATOM 1971 N N . ILE A 1 270 ? -7.326 -3.852 19.296 1.00 95.75 270 ILE A N 1
ATOM 1972 C CA . ILE A 1 270 ? -7.215 -4.947 20.278 1.00 95.75 270 ILE A CA 1
ATOM 1973 C C . ILE A 1 270 ? -7.003 -4.412 21.697 1.00 95.75 270 ILE A C 1
ATOM 1975 O O . ILE A 1 270 ? -7.746 -4.780 22.612 1.00 95.75 270 ILE A O 1
ATOM 1979 N N . TYR A 1 271 ? -6.019 -3.532 21.895 1.00 95.44 271 TYR A N 1
ATOM 1980 C CA . TYR A 1 271 ? -5.712 -2.979 23.218 1.00 95.44 271 TYR A CA 1
ATOM 1981 C C . TYR A 1 271 ? -6.915 -2.256 23.860 1.00 95.44 271 TYR A C 1
ATOM 1983 O O . TYR A 1 271 ? -7.321 -2.650 24.964 1.00 95.44 271 TYR A O 1
ATOM 1991 N N . PRO A 1 272 ? -7.544 -1.250 23.213 1.00 93.50 272 PRO A N 1
ATOM 1992 C CA . PRO A 1 272 ? -8.697 -0.566 23.793 1.00 93.50 272 PRO A CA 1
ATOM 1993 C C . PRO A 1 272 ? -9.904 -1.494 23.977 1.00 93.50 272 PRO A C 1
ATOM 1995 O O . PRO A 1 272 ? -10.573 -1.401 25.007 1.00 93.50 272 PRO A O 1
ATOM 1998 N N . ALA A 1 273 ? -10.154 -2.440 23.065 1.00 95.12 273 ALA A N 1
ATOM 1999 C CA . ALA A 1 273 ? -11.243 -3.409 23.207 1.00 95.12 273 ALA A CA 1
ATOM 2000 C C . ALA A 1 273 ? -11.059 -4.314 24.437 1.00 95.12 273 ALA A C 1
ATOM 2002 O O . ALA A 1 273 ? -12.003 -4.556 25.201 1.00 95.12 273 ALA A O 1
ATOM 2003 N N . ILE A 1 274 ? -9.830 -4.783 24.683 1.00 95.06 274 ILE A N 1
ATOM 2004 C CA . ILE A 1 274 ? -9.502 -5.546 25.891 1.00 95.06 274 ILE A CA 1
ATOM 2005 C C . ILE A 1 274 ? -9.701 -4.671 27.127 1.00 95.06 274 ILE A C 1
ATOM 2007 O O . ILE A 1 274 ? -10.360 -5.118 28.073 1.00 95.06 274 ILE A O 1
ATOM 2011 N N . ARG A 1 275 ? -9.192 -3.433 27.113 1.00 94.06 275 ARG A N 1
ATOM 2012 C CA . ARG A 1 275 ? -9.318 -2.485 28.227 1.00 94.06 275 ARG A CA 1
ATOM 2013 C C . ARG A 1 275 ? -10.784 -2.215 28.579 1.00 94.06 275 ARG A C 1
ATOM 2015 O O . ARG A 1 275 ? -11.149 -2.338 29.746 1.00 94.06 275 ARG A O 1
ATOM 2022 N N . ALA A 1 276 ? -11.632 -1.953 27.587 1.00 93.25 276 ALA A N 1
ATOM 2023 C CA . ALA A 1 276 ? -13.067 -1.745 27.771 1.00 93.25 276 ALA A CA 1
ATOM 2024 C C . ALA A 1 276 ? -13.756 -2.964 28.398 1.00 93.25 276 ALA A C 1
ATOM 2026 O O . ALA A 1 276 ? -14.516 -2.844 29.357 1.00 93.25 276 ALA A O 1
ATOM 2027 N N . SER A 1 277 ? -13.438 -4.165 27.906 1.00 94.75 277 SER A N 1
ATOM 2028 C CA . SER A 1 277 ? -14.036 -5.415 28.394 1.00 94.75 277 SER A CA 1
ATOM 2029 C C . SER A 1 277 ? -13.669 -5.771 29.838 1.00 94.75 277 SER A C 1
ATOM 2031 O O . SER A 1 277 ? -14.351 -6.583 30.468 1.00 94.75 277 SER A O 1
ATOM 2033 N N . ARG A 1 278 ? -12.581 -5.195 30.362 1.00 93.50 278 ARG A N 1
ATOM 2034 C CA . ARG A 1 278 ? -12.087 -5.422 31.727 1.00 93.50 278 ARG A CA 1
ATOM 2035 C C . ARG A 1 278 ? -12.649 -4.428 32.746 1.00 93.50 278 ARG A C 1
ATOM 2037 O O . ARG A 1 278 ? -12.366 -4.585 33.929 1.00 93.50 278 ARG A O 1
ATOM 2044 N N . LEU A 1 279 ? -13.460 -3.454 32.329 1.00 91.62 279 LEU A N 1
ATOM 2045 C CA . LEU A 1 279 ? -14.134 -2.546 33.257 1.00 91.62 279 LEU A CA 1
ATOM 2046 C C . LEU A 1 279 ? -15.078 -3.319 34.195 1.00 91.62 279 LEU A C 1
ATOM 2048 O O . LEU A 1 279 ? -15.856 -4.179 33.762 1.00 91.62 279 LEU A O 1
ATOM 2052 N N . ALA A 1 280 ? -14.975 -3.023 35.493 1.00 89.81 280 ALA A N 1
ATOM 2053 C CA . ALA A 1 280 ? -15.789 -3.652 36.525 1.00 89.81 280 ALA A CA 1
ATOM 2054 C C . ALA A 1 280 ? -17.226 -3.089 36.513 1.00 89.81 280 ALA A C 1
ATOM 2056 O O . ALA A 1 280 ? -17.393 -1.884 36.316 1.00 89.81 280 ALA A O 1
ATOM 2057 N N . PRO A 1 281 ? -18.260 -3.916 36.766 1.00 87.88 281 PRO A N 1
ATOM 2058 C CA . PRO A 1 281 ? -19.647 -3.448 36.878 1.00 87.88 281 PRO A CA 1
ATOM 2059 C C . PRO A 1 281 ? -19.837 -2.372 37.957 1.00 87.88 281 PRO A C 1
ATOM 2061 O O . PRO A 1 281 ? -20.631 -1.454 37.788 1.00 87.88 281 PRO A O 1
ATOM 2064 N N . THR A 1 282 ? -19.044 -2.438 39.031 1.00 88.75 282 THR A N 1
ATOM 2065 C CA . THR A 1 282 ? -19.060 -1.489 40.157 1.00 88.75 282 THR A CA 1
ATOM 2066 C C . THR A 1 282 ? -18.728 -0.053 39.753 1.00 88.75 282 THR A C 1
ATOM 2068 O O . THR A 1 282 ? -19.119 0.884 40.443 1.00 88.75 282 THR A O 1
ATOM 2071 N N . VAL A 1 283 ? -18.079 0.151 38.601 1.00 82.81 283 VAL A N 1
ATOM 2072 C CA . VAL A 1 283 ? -17.806 1.486 38.046 1.00 82.81 283 VAL A CA 1
ATOM 2073 C C . VAL A 1 283 ? -19.097 2.247 37.716 1.00 82.81 283 VAL A C 1
ATOM 2075 O O . VAL A 1 283 ? -19.083 3.473 37.685 1.00 82.81 283 VAL A O 1
ATOM 2078 N N . ALA A 1 284 ? -20.217 1.548 37.506 1.00 77.12 284 ALA A N 1
ATOM 2079 C CA . ALA A 1 284 ? -21.522 2.183 37.329 1.00 77.12 284 ALA A CA 1
ATOM 2080 C C . ALA A 1 284 ? -22.054 2.842 38.619 1.00 77.12 284 ALA A C 1
ATOM 2082 O O . ALA A 1 284 ? -22.840 3.777 38.524 1.00 77.12 284 ALA A O 1
ATOM 2083 N N . LEU A 1 285 ? -21.616 2.378 39.797 1.00 74.50 285 LEU A N 1
ATOM 2084 C CA . LEU A 1 285 ? -22.096 2.826 41.112 1.00 74.50 285 LEU A CA 1
ATOM 2085 C C . LEU A 1 285 ? -21.176 3.876 41.758 1.00 74.50 285 LEU A C 1
ATOM 2087 O O . LEU A 1 285 ? -21.647 4.731 42.490 1.00 74.50 285 LEU A O 1
ATOM 2091 N N . ALA A 1 286 ? -19.870 3.832 41.478 1.00 72.06 286 ALA A N 1
ATOM 2092 C CA . ALA A 1 286 ? -18.849 4.632 42.171 1.00 72.06 286 ALA A CA 1
ATOM 2093 C C . ALA A 1 286 ? -18.678 6.081 41.667 1.00 72.06 286 ALA A C 1
ATOM 2095 O O . ALA A 1 286 ? -17.695 6.732 42.004 1.00 72.06 286 ALA A O 1
ATOM 2096 N N . ALA A 1 287 ? -19.559 6.570 40.798 1.00 55.41 287 ALA A N 1
ATOM 2097 C CA . ALA A 1 287 ? -19.395 7.869 40.140 1.00 55.41 287 ALA A CA 1
ATOM 2098 C C . ALA A 1 287 ? -20.617 8.784 40.309 1.00 55.41 287 ALA A C 1
ATOM 2100 O O . ALA A 1 287 ? -20.921 9.562 39.393 1.00 55.41 287 ALA A O 1
ATOM 2101 N N . SER A 1 288 ? -21.319 8.616 41.432 1.00 48.91 288 SER A N 1
ATOM 2102 C CA . SER A 1 288 ? -22.312 9.541 41.985 1.00 48.91 288 SER A CA 1
ATOM 2103 C C . SER A 1 288 ? -21.629 10.756 42.596 1.00 48.91 288 SER A C 1
ATOM 2105 O O . SER A 1 288 ? -20.734 10.521 43.439 1.00 48.91 288 SER A O 1
#

Solvent-accessible surface area (backbone atoms only — not comparable to full-atom values): 15701 Å² total; per-residue (Å²): 136,85,79,81,74,80,83,77,78,52,74,68,57,55,52,56,55,38,58,62,66,51,72,83,44,53,72,57,53,50,55,15,24,46,24,26,14,52,10,39,14,41,41,41,26,58,54,16,46,53,46,10,56,51,51,39,53,52,51,57,58,59,69,55,72,53,55,60,47,73,61,87,97,41,80,42,72,64,88,77,81,80,77,82,43,84,58,42,63,69,58,70,74,50,86,90,70,58,68,70,57,33,36,78,74,67,66,49,88,81,77,79,93,74,84,91,82,88,71,56,87,87,46,36,68,63,48,61,74,41,46,34,52,71,76,31,70,91,54,32,87,78,49,86,86,79,67,54,47,59,63,40,51,52,48,51,52,49,52,52,49,53,52,51,51,49,44,47,51,14,51,51,31,32,48,55,8,24,51,35,46,26,51,51,45,42,50,52,44,61,79,42,40,49,61,53,6,44,45,40,62,76,63,51,50,49,64,60,44,26,52,51,42,33,48,37,30,33,52,48,25,48,54,9,32,53,52,2,50,52,50,9,50,50,52,24,36,54,51,23,54,77,70,74,30,53,67,39,68,59,66,67,56,56,52,49,45,50,51,51,30,49,51,39,14,44,62,28,14,48,61,37,11,53,55,55,34,65,56,52,42,65,54,48,67,75,76,120

Foldseek 3Di:
DDDDDPDDDDPVNLLVVLVVLCVVPVVLLVLLLQLLLQLLLLLQQLVQLVVLVVQQVVVVVVVVPPQWDDDPNDTDGNPDQDDDDLLCVVVNVDDDDDPVCCVVPVVDPPDDPDDDDDDDPVCVVVCLVCVLCVVCVPCSVVDDRDRSNVVSVVVVVVSVVVSVVSNVVSVVSLLVSLLSLLVVLLVSLVVCLLVLLQCVVVPDALVNLLVSQLVSLQSSLVSSLVSSLVSSLCSQQVVCVVVVTDRDRDVVSNVVSSVSSNVSSNVSRNVSSNVSSPRHNCSNVPPD

Radius of gyration: 31.6 Å; Cα contacts (8 Å, |Δi|>4): 307; chains: 1; bounding box: 83×39×92 Å

Organism: NCBI:txid324952

Nearest PDB structures (foldseek):
  5xu1-assembly1_M  TM=6.215E-01  e=6.113E-08  Streptococcus pneumoniae R6
  5xu1-assembly1_S  TM=6.015E-01  e=1.350E-07  Streptococcus pneumoniae R6
  7v8l-assembly1_C  TM=5.557E-01  e=3.164E-05  Escherichia coli K-12
  7arh-assembly1_C  TM=5.171E-01  e=4.062E-04  Escherichia coli K-12
  8g4c-assembly1_A  TM=6.368E-01  e=2.507E-01  Bacillus subtilis subsp. subtilis str. 168

pLDDT: mean 84.78, std 12.03, range [38.97, 96.81]

Mean predicted aligned error: 12.0 Å